Protein AF-0000000078024088 (afdb_homodimer)

Foldseek 3Di:
DVVVVVVVVVVVVVVVVVVVVVVVVVDPPFQQVVLCVLVVLCVVVPHDLVNLCVQQVDDSVLNVVNSRGCPPPDPVSNCSSCVVSVHDDDDDD/DVVVVVVVVVVVVVVVVVVVVVVVVVDPPFQQVVLCVLVVLCVVVPHDLVNLCVQQVDDSVLNVVNSRGCPPPDPVSNCSSCVVSVHDDDDDD

Solvent-accessible surface area (backbone atoms only — not comparable to full-atom values): 9630 Å² total; per-residue (Å²): 120,68,64,56,54,52,49,36,52,50,52,50,53,51,49,54,50,48,49,52,44,51,49,60,69,23,41,63,84,45,54,39,58,52,12,42,49,51,44,50,44,31,54,74,69,67,50,51,61,66,58,48,21,69,74,61,72,46,50,60,69,58,48,54,43,30,32,55,38,26,39,80,35,36,30,41,55,53,52,47,49,32,49,76,62,52,34,46,43,27,53,43,114,119,68,63,57,54,51,49,38,53,50,52,49,52,50,47,52,48,48,49,51,44,50,49,58,70,21,42,64,85,45,55,39,57,51,12,41,50,52,44,52,45,30,54,74,68,68,51,50,62,67,59,48,22,68,75,61,71,45,51,60,70,56,49,53,43,28,32,56,38,27,39,83,33,35,29,41,56,53,52,47,50,32,50,76,62,56,33,44,43,26,51,44,114

Structure (mmCIF, N/CA/C/O backbone):
data_AF-0000000078024088-model_v1
#
loop_
_entity.id
_entity.type
_entity.pdbx_description
1 polymer 'Helix-turn-helix domain-containing protein'
#
loop_
_atom_site.group_PDB
_atom_site.id
_atom_site.type_symbol
_atom_site.label_atom_id
_atom_site.label_alt_id
_atom_site.label_comp_id
_atom_site.label_asym_id
_atom_site.label_entity_id
_atom_site.label_seq_id
_atom_site.pdbx_PDB_ins_code
_atom_site.Cartn_x
_atom_site.Cartn_y
_atom_site.Cartn_z
_atom_site.occupancy
_atom_site.B_iso_or_equiv
_atom_site.auth_seq_id
_atom_site.auth_comp_id
_atom_site.auth_asym_id
_atom_site.auth_atom_id
_atom_site.pdbx_PDB_model_num
ATOM 1 N N . MET A 1 1 ? -9.945 40.688 18.438 1 58.38 1 MET A N 1
ATOM 2 C CA . MET A 1 1 ? -10 39.312 18.953 1 58.38 1 MET A CA 1
ATOM 3 C C . MET A 1 1 ? -10.453 38.344 17.859 1 58.38 1 MET A C 1
ATOM 5 O O . MET A 1 1 ? -9.945 37.219 17.766 1 58.38 1 MET A O 1
ATOM 9 N N . SER A 1 2 ? -11.289 38.812 16.922 1 75.5 2 SER A N 1
ATOM 10 C CA . SER A 1 2 ? -11.984 38.062 15.898 1 75.5 2 SER A CA 1
ATOM 11 C C . SER A 1 2 ? -11.055 37.719 14.742 1 75.5 2 SER A C 1
ATOM 13 O O . SER A 1 2 ? -11.109 36.594 14.211 1 75.5 2 SER A O 1
ATOM 15 N N . GLU A 1 3 ? -10.047 38.531 14.609 1 80.19 3 GLU A N 1
ATOM 16 C CA . GLU A 1 3 ? -9.133 38.375 13.477 1 80.19 3 GLU A CA 1
ATOM 17 C C . GLU A 1 3 ? -8.141 37.25 13.711 1 80.19 3 GLU A C 1
ATOM 19 O O . GLU A 1 3 ? -7.852 36.469 12.797 1 80.19 3 GLU A O 1
ATOM 24 N N . LEU A 1 4 ? -7.711 37.031 14.969 1 74.69 4 LEU A N 1
ATOM 25 C CA . LEU A 1 4 ? -6.766 36 15.312 1 74.69 4 LEU A CA 1
ATOM 26 C C . LEU A 1 4 ? -7.41 34.625 15.172 1 74.69 4 LEU A C 1
ATOM 28 O O . LEU A 1 4 ? -6.793 33.688 14.641 1 74.69 4 LEU A O 1
ATOM 32 N N . LEU A 1 5 ? -8.656 34.5 15.586 1 76.69 5 LEU A N 1
ATOM 33 C CA . LEU A 1 5 ? -9.406 33.25 15.469 1 76.69 5 LEU A CA 1
ATOM 34 C C . LEU A 1 5 ? -9.609 32.875 14.008 1 76.69 5 LEU A C 1
ATOM 36 O O . LEU A 1 5 ? -9.492 31.719 13.641 1 76.69 5 LEU A O 1
ATOM 40 N N . ASN A 1 6 ? -9.945 33.906 13.258 1 82.06 6 ASN A N 1
ATOM 41 C CA . ASN A 1 6 ? -10.102 33.688 11.828 1 82.06 6 ASN A CA 1
ATOM 42 C C . ASN A 1 6 ? -8.797 33.219 11.18 1 82.06 6 ASN A C 1
ATOM 44 O O . ASN A 1 6 ? -8.805 32.344 10.312 1 82.06 6 ASN A O 1
ATOM 48 N N . ASP A 1 7 ? -7.703 33.781 11.609 1 78.19 7 ASP A N 1
ATOM 49 C CA . ASP A 1 7 ? -6.391 33.406 11.094 1 78.19 7 ASP A CA 1
ATOM 50 C C . ASP A 1 7 ? -6.027 31.969 11.469 1 78.19 7 ASP A C 1
ATOM 52 O O . ASP A 1 7 ? -5.461 31.234 10.656 1 78.19 7 ASP A O 1
ATOM 56 N N . VAL A 1 8 ? -6.414 31.625 12.609 1 76 8 VAL A N 1
ATOM 57 C CA . VAL A 1 8 ? -6.129 30.281 13.094 1 76 8 VAL A CA 1
ATOM 58 C C . VAL A 1 8 ? -6.961 29.266 12.32 1 76 8 VAL A C 1
ATOM 60 O O . VAL A 1 8 ? -6.445 28.219 11.906 1 76 8 VAL A O 1
ATOM 63 N N . LYS A 1 9 ? -8.156 29.594 12.211 1 79 9 LYS A N 1
ATOM 64 C CA . LYS A 1 9 ? -9.031 28.734 11.43 1 79 9 LYS A CA 1
ATOM 65 C C . LYS A 1 9 ? -8.492 28.547 10.016 1 79 9 LYS A C 1
ATOM 67 O O . LYS A 1 9 ? -8.484 27.422 9.492 1 79 9 LYS A O 1
ATOM 72 N N . LYS A 1 10 ? -8 29.609 9.492 1 81.5 10 LYS A N 1
ATOM 73 C CA . LYS A 1 10 ? -7.426 29.562 8.148 1 81.5 10 LYS A CA 1
ATOM 74 C C . LYS A 1 10 ? -6.156 28.719 8.133 1 81.5 10 LYS A C 1
ATOM 76 O O . LYS A 1 10 ? -5.934 27.938 7.199 1 81.5 10 LYS A O 1
ATOM 81 N N . ALA A 1 11 ? -5.398 28.875 9.188 1 75.75 11 ALA A N 1
ATOM 82 C CA . ALA A 1 11 ? -4.148 28.125 9.273 1 75.75 11 ALA A CA 1
ATOM 83 C C . ALA A 1 11 ? -4.418 26.641 9.414 1 75.75 11 ALA A C 1
ATOM 85 O O . ALA A 1 11 ? -3.715 25.812 8.82 1 75.75 11 ALA A O 1
ATOM 86 N N . VAL A 1 12 ? -5.5 26.297 10.078 1 74.06 12 VAL A N 1
ATOM 87 C CA . VAL A 1 12 ? -5.867 24.891 10.297 1 74.06 12 VAL A CA 1
ATOM 88 C C . VAL A 1 12 ? -6.375 24.281 8.992 1 74.06 12 VAL A C 1
ATOM 90 O O . VAL A 1 12 ? -6.02 23.156 8.641 1 74.06 12 VAL A O 1
ATOM 93 N N . ILE A 1 13 ? -7.168 24.969 8.359 1 78.12 13 ILE A N 1
ATOM 94 C CA . ILE A 1 13 ? -7.734 24.516 7.086 1 78.12 13 ILE A CA 1
ATOM 95 C C . ILE A 1 13 ? -6.613 24.297 6.07 1 78.12 13 ILE A C 1
ATOM 97 O O . ILE A 1 13 ? -6.605 23.297 5.348 1 78.12 13 ILE A O 1
ATOM 101 N N . LEU A 1 14 ? -5.645 25.188 6.074 1 77.75 14 LEU A N 1
ATOM 102 C CA . LEU A 1 14 ? -4.527 25.078 5.145 1 77.75 14 LEU A CA 1
ATOM 103 C C . LEU A 1 14 ? -3.684 23.844 5.441 1 77.75 14 LEU A C 1
ATOM 105 O O . LEU A 1 14 ? -3.24 23.156 4.523 1 77.75 14 LEU A O 1
ATOM 109 N N . ARG A 1 15 ? -3.516 23.656 6.648 1 69.88 15 ARG A N 1
ATOM 110 C CA . ARG A 1 15 ? -2.721 22.5 7.043 1 69.88 15 ARG A CA 1
ATOM 111 C C . ARG A 1 15 ? -3.432 21.203 6.691 1 69.88 15 ARG A C 1
ATOM 113 O O . ARG A 1 15 ? -2.797 20.25 6.238 1 69.88 15 ARG A O 1
ATOM 120 N N . ALA A 1 16 ? -4.738 21.156 6.969 1 70.94 16 ALA A N 1
ATOM 121 C CA . ALA A 1 16 ? -5.535 19.984 6.57 1 70.94 16 ALA A CA 1
ATOM 122 C C . ALA A 1 16 ? -5.465 19.766 5.062 1 70.94 16 ALA A C 1
ATOM 124 O O . ALA A 1 16 ? -5.355 18.641 4.598 1 70.94 16 ALA A O 1
ATOM 125 N N . GLN A 1 17 ? -5.473 20.703 4.363 1 75.62 17 GLN A N 1
ATOM 126 C CA . GLN A 1 17 ? -5.359 20.641 2.91 1 75.62 17 GLN A CA 1
ATOM 127 C C . GLN A 1 17 ? -3.979 20.141 2.486 1 75.62 17 GLN A C 1
ATOM 129 O O . GLN A 1 17 ? -3.857 19.344 1.561 1 75.62 17 GLN A O 1
ATOM 134 N N . GLU A 1 18 ? -2.961 20.641 3.174 1 73.56 18 GLU A N 1
ATOM 135 C CA . GLU A 1 18 ? -1.596 20.203 2.898 1 73.56 18 GLU A CA 1
ATOM 136 C C . GLU A 1 18 ? -1.422 18.719 3.199 1 73.56 18 GLU A C 1
ATOM 138 O O . GLU A 1 18 ? -0.741 18.016 2.459 1 73.56 18 GLU A O 1
ATOM 143 N N . SER A 1 19 ? -2.021 18.328 4.328 1 69.06 19 SER A N 1
ATOM 144 C CA . SER A 1 19 ? -1.966 16.906 4.68 1 69.06 19 SER A CA 1
ATOM 145 C C . SER A 1 19 ? -2.674 16.047 3.637 1 69.06 19 SER A C 1
ATOM 147 O O . SER A 1 19 ? -2.174 14.992 3.254 1 69.06 19 SER A O 1
ATOM 149 N N . ASP A 1 20 ? -3.818 16.453 3.309 1 71.19 20 ASP A N 1
ATOM 150 C CA . ASP A 1 20 ? -4.566 15.773 2.262 1 71.19 20 ASP A CA 1
ATOM 151 C C . ASP A 1 20 ? -3.779 15.734 0.954 1 71.19 20 ASP A C 1
ATOM 153 O O . ASP A 1 20 ? -3.766 14.719 0.258 1 71.19 20 ASP A O 1
ATOM 157 N N . LEU A 1 21 ? -3.182 16.766 0.726 1 70.5 21 LEU A N 1
ATOM 158 C CA . LEU A 1 21 ? -2.377 16.859 -0.489 1 70.5 21 LEU A CA 1
ATOM 159 C C . LEU A 1 21 ? -1.178 15.922 -0.418 1 70.5 21 LEU A C 1
ATOM 161 O O . LEU A 1 21 ? -0.834 15.273 -1.408 1 70.5 21 LEU A O 1
ATOM 165 N N . ALA A 1 22 ? -0.62 16.031 0.808 1 68.06 22 ALA A N 1
ATOM 166 C CA . ALA A 1 22 ? 0.538 15.156 0.968 1 68.06 22 ALA A CA 1
ATOM 167 C C . ALA A 1 22 ? 0.146 13.688 0.793 1 68.06 22 ALA A C 1
ATOM 169 O O . ALA A 1 22 ? 0.867 12.922 0.155 1 68.06 22 ALA A O 1
ATOM 170 N N . ILE A 1 23 ? -0.943 13.289 1.365 1 66.94 23 ILE A N 1
ATOM 171 C CA . ILE A 1 23 ? -1.433 11.93 1.2 1 66.94 23 ILE A CA 1
ATOM 172 C C . ILE A 1 23 ? -1.763 11.672 -0.269 1 66.94 23 ILE A C 1
ATOM 174 O O . ILE A 1 23 ? -1.437 10.609 -0.81 1 66.94 23 ILE A O 1
ATOM 178 N N . ASN A 1 24 ? -2.385 12.719 -0.788 1 70.44 24 ASN A N 1
ATOM 179 C CA . ASN A 1 24 ? -2.791 12.562 -2.182 1 70.44 24 ASN A CA 1
ATOM 180 C C . ASN A 1 24 ? -1.586 12.391 -3.102 1 70.44 24 ASN A C 1
ATOM 182 O O . ASN A 1 24 ? -1.65 11.656 -4.086 1 70.44 24 ASN A O 1
ATOM 186 N N . GLU A 1 25 ? -0.564 13.062 -2.646 1 73.62 25 GLU A N 1
ATOM 187 C CA . GLU A 1 25 ? 0.652 12.969 -3.449 1 73.62 25 GLU A CA 1
ATOM 188 C C . GLU A 1 25 ? 1.373 11.648 -3.209 1 73.62 25 GLU A C 1
ATOM 190 O O . GLU A 1 25 ? 2.207 11.234 -4.016 1 73.62 25 GLU A O 1
ATOM 195 N N . GLN A 1 26 ? 0.895 11.039 -2.174 1 84 26 GLN A N 1
ATOM 196 C CA . GLN A 1 26 ? 1.593 9.812 -1.797 1 84 26 GLN A CA 1
ATOM 197 C C . GLN A 1 26 ? 0.781 8.578 -2.18 1 84 26 GLN A C 1
ATOM 199 O O . GLN A 1 26 ? 1.236 7.449 -1.995 1 84 26 GLN A O 1
ATOM 204 N N . VAL A 1 27 ? -0.358 8.891 -2.826 1 91.69 27 VAL A N 1
ATOM 205 C CA . VAL A 1 27 ? -1.212 7.777 -3.229 1 91.69 27 VAL A CA 1
ATOM 206 C C . VAL A 1 27 ? -0.55 7.004 -4.367 1 91.69 27 VAL A C 1
ATOM 208 O O . VAL A 1 27 ? -0.019 7.602 -5.305 1 91.69 27 VAL A O 1
ATOM 211 N N . ILE A 1 28 ? -0.676 5.746 -4.219 1 95.12 28 ILE A N 1
ATOM 212 C CA . ILE A 1 28 ? -0.121 4.883 -5.254 1 95.12 28 ILE A CA 1
ATOM 213 C C . ILE A 1 28 ? -1.139 4.703 -6.379 1 95.12 28 ILE A C 1
ATOM 215 O O . ILE A 1 28 ? -2.098 3.943 -6.242 1 95.12 28 ILE A O 1
ATOM 219 N N . THR A 1 29 ? -0.958 5.375 -7.465 1 90.75 29 THR A N 1
ATOM 220 C CA . THR A 1 29 ? -1.879 5.293 -8.594 1 90.75 29 THR A CA 1
ATOM 221 C C . THR A 1 29 ? -1.371 4.301 -9.633 1 90.75 29 THR A C 1
ATOM 223 O O . THR A 1 29 ? -2.158 3.562 -10.234 1 90.75 29 THR A O 1
ATOM 226 N N . GLU A 1 30 ? -0.104 4.379 -9.742 1 95.19 30 GLU A N 1
ATOM 227 C CA . GLU A 1 30 ? 0.565 3.48 -10.672 1 95.19 30 GLU A CA 1
ATOM 228 C C . GLU A 1 30 ? 1.603 2.617 -9.961 1 95.19 30 GLU A C 1
ATOM 230 O O . GLU A 1 30 ? 2.564 3.135 -9.391 1 95.19 30 GLU A O 1
ATOM 235 N N . SER A 1 31 ? 1.401 1.372 -10.055 1 97.5 31 SER A N 1
ATOM 236 C CA . SER A 1 31 ? 2.287 0.452 -9.344 1 97.5 31 SER A CA 1
ATOM 237 C C . SER A 1 31 ? 3.738 0.643 -9.773 1 97.5 31 SER A C 1
ATOM 239 O O . SER A 1 31 ? 4.648 0.575 -8.945 1 97.5 31 SER A O 1
ATOM 241 N N . ALA A 1 32 ? 3.932 0.932 -11.094 1 97.94 32 ALA A N 1
ATOM 242 C CA . ALA A 1 32 ? 5.293 1.112 -11.594 1 97.94 32 ALA A CA 1
ATOM 243 C C . ALA A 1 32 ? 5.973 2.299 -10.914 1 97.94 32 ALA A C 1
ATOM 245 O O . ALA A 1 32 ? 7.18 2.27 -10.664 1 97.94 32 ALA A O 1
ATOM 246 N N . GLN A 1 33 ? 5.258 3.297 -10.664 1 96.5 33 GLN A N 1
ATOM 247 C CA . GLN A 1 33 ? 5.82 4.461 -9.992 1 96.5 33 GLN A CA 1
ATOM 248 C C . GLN A 1 33 ? 6.336 4.098 -8.602 1 96.5 33 GLN A C 1
ATOM 250 O O . GLN A 1 33 ? 7.387 4.582 -8.18 1 96.5 33 GLN A O 1
ATOM 255 N N . LEU A 1 34 ? 5.586 3.322 -7.895 1 97.69 34 LEU A N 1
ATOM 256 C CA . LEU A 1 34 ? 6.059 2.865 -6.594 1 97.69 34 LEU A CA 1
ATOM 257 C C . LEU A 1 34 ? 7.371 2.104 -6.723 1 97.69 34 LEU A C 1
ATOM 259 O O . LEU A 1 34 ? 8.297 2.312 -5.938 1 97.69 34 LEU A O 1
ATOM 263 N N . GLY A 1 35 ? 7.379 1.197 -7.68 1 98.56 35 GLY A N 1
ATOM 264 C CA . GLY A 1 35 ? 8.609 0.458 -7.91 1 98.56 35 GLY A CA 1
ATOM 265 C C . GLY A 1 35 ? 9.82 1.354 -8.109 1 98.56 35 GLY A C 1
ATOM 266 O O . GLY A 1 35 ? 10.867 1.135 -7.496 1 98.56 35 GLY A O 1
ATOM 267 N N . LEU A 1 36 ? 9.625 2.309 -8.922 1 97.75 36 LEU A N 1
ATOM 268 C CA . LEU A 1 36 ? 10.711 3.244 -9.211 1 97.75 36 LEU A CA 1
ATOM 269 C C . LEU A 1 36 ? 11.117 4.016 -7.961 1 97.75 36 LEU A C 1
ATOM 271 O O . LEU A 1 36 ? 12.305 4.25 -7.727 1 97.75 36 LEU A O 1
ATOM 275 N N . GLN A 1 37 ? 10.164 4.383 -7.176 1 96.75 37 GLN A N 1
ATOM 276 C CA . GLN A 1 37 ? 10.422 5.09 -5.926 1 96.75 37 GLN A CA 1
ATOM 277 C C . GLN A 1 37 ? 11.234 4.227 -4.965 1 96.75 37 GLN A C 1
ATOM 279 O O . GLN A 1 37 ? 12.164 4.715 -4.316 1 96.75 37 GLN A O 1
ATOM 284 N N . LEU A 1 38 ? 10.859 3.031 -4.871 1 98.19 38 LEU A N 1
ATOM 285 C CA . LEU A 1 38 ? 11.578 2.115 -3.992 1 98.19 38 LEU A CA 1
ATOM 286 C C . LEU A 1 38 ? 13.023 1.938 -4.457 1 98.19 38 LEU A C 1
ATOM 288 O O . LEU A 1 38 ? 13.945 1.9 -3.637 1 98.19 38 LEU A O 1
ATOM 292 N N . ASN A 1 39 ? 13.148 1.834 -5.746 1 98.44 39 ASN A N 1
ATOM 293 C CA . ASN A 1 39 ? 14.5 1.71 -6.293 1 98.44 39 ASN A CA 1
ATOM 294 C C . ASN A 1 39 ? 15.336 2.955 -6.008 1 98.44 39 ASN A C 1
ATOM 296 O O . ASN A 1 39 ? 16.516 2.85 -5.672 1 98.44 39 ASN A O 1
ATOM 300 N N . GLN A 1 40 ? 14.773 4.086 -6.246 1 97.62 40 GLN A N 1
ATOM 301 C CA . GLN A 1 40 ? 15.461 5.336 -5.945 1 97.62 40 GLN A CA 1
ATOM 302 C C . GLN A 1 40 ? 15.875 5.402 -4.477 1 97.62 40 GLN A C 1
ATOM 304 O O . GLN A 1 40 ? 16.984 5.816 -4.16 1 97.62 40 GLN A O 1
ATOM 309 N N . ARG A 1 41 ? 14.977 5.016 -3.658 1 97.38 41 ARG A N 1
ATOM 310 C CA . ARG A 1 41 ? 15.258 4.992 -2.227 1 97.38 41 ARG A CA 1
ATOM 311 C C . ARG A 1 41 ? 16.422 4.059 -1.913 1 97.38 41 ARG A C 1
ATOM 313 O O . ARG A 1 41 ? 17.281 4.383 -1.1 1 97.38 41 ARG A O 1
ATOM 320 N N . ARG A 1 42 ? 16.375 2.916 -2.465 1 97.94 42 ARG A N 1
ATOM 321 C CA . ARG A 1 42 ? 17.469 1.966 -2.295 1 97.94 42 ARG A CA 1
ATOM 322 C C . ARG A 1 42 ? 18.812 2.617 -2.613 1 97.94 42 ARG A C 1
ATOM 324 O O . ARG A 1 42 ? 19.766 2.477 -1.851 1 97.94 42 ARG A O 1
ATOM 331 N N . LYS A 1 43 ? 18.797 3.266 -3.723 1 97.88 43 LYS A N 1
ATOM 332 C CA . LYS A 1 43 ? 20.031 3.914 -4.176 1 97.88 43 LYS A CA 1
ATOM 333 C C . LYS A 1 43 ? 20.438 5.039 -3.23 1 97.88 43 LYS A C 1
ATOM 335 O O . LYS A 1 43 ? 21.625 5.195 -2.922 1 97.88 43 LYS A O 1
ATOM 340 N N . GLU A 1 44 ? 19.5 5.766 -2.809 1 97.31 44 GLU A N 1
ATOM 341 C CA . GLU A 1 44 ? 19.766 6.863 -1.876 1 97.31 44 GLU A CA 1
ATOM 342 C C . GLU A 1 44 ? 20.375 6.348 -0.577 1 97.31 44 GLU A C 1
ATOM 344 O O . GLU A 1 44 ? 21.172 7.043 0.053 1 97.31 44 GLU A O 1
ATOM 349 N N . LEU A 1 45 ? 19.984 5.203 -0.183 1 97.31 45 LEU A N 1
ATOM 350 C CA . LEU A 1 45 ? 20.469 4.602 1.054 1 97.31 45 LEU A CA 1
ATOM 351 C C . LEU A 1 45 ? 21.781 3.857 0.819 1 97.31 45 LEU A C 1
ATOM 353 O O . LEU A 1 45 ? 22.328 3.268 1.746 1 97.31 45 LEU A O 1
ATOM 357 N N . ASP A 1 46 ? 22.156 3.781 -0.44 1 97.88 46 ASP A N 1
ATOM 358 C CA . ASP A 1 46 ? 23.391 3.113 -0.86 1 97.88 46 ASP A CA 1
ATOM 359 C C . ASP A 1 46 ? 23.328 1.616 -0.56 1 97.88 46 ASP A C 1
ATOM 361 O O . ASP A 1 46 ? 24.312 1.03 -0.104 1 97.88 46 ASP A O 1
ATOM 365 N N . ILE A 1 47 ? 22.266 1.09 -0.709 1 97.5 47 ILE A N 1
ATOM 366 C CA . ILE A 1 47 ? 22.047 -0.343 -0.537 1 97.5 47 ILE A CA 1
ATOM 367 C C . ILE A 1 47 ? 22.078 -1.038 -1.896 1 97.5 47 ILE A C 1
ATOM 369 O O . ILE A 1 47 ? 21.359 -0.659 -2.814 1 97.5 47 ILE A O 1
ATOM 373 N N . ASP A 1 48 ? 22.953 -2.006 -1.999 1 97.81 48 ASP A N 1
ATOM 374 C CA . ASP A 1 48 ? 22.969 -2.74 -3.26 1 97.81 48 ASP A CA 1
ATOM 375 C C . ASP A 1 48 ? 22 -3.918 -3.232 1 97.81 48 ASP A C 1
ATOM 377 O O . ASP A 1 48 ? 21.406 -4.207 -2.197 1 97.81 48 ASP A O 1
ATOM 381 N N . LEU A 1 49 ? 21.844 -4.523 -4.348 1 98 49 LEU A N 1
ATOM 382 C CA . LEU A 1 49 ? 20.844 -5.582 -4.473 1 98 49 LEU A CA 1
ATOM 383 C C . LEU A 1 49 ? 21.188 -6.762 -3.57 1 98 49 LEU A C 1
ATOM 385 O O . LEU A 1 49 ? 20.297 -7.355 -2.951 1 98 49 LEU A O 1
ATOM 389 N N . ALA A 1 50 ? 22.406 -7.074 -3.477 1 97.75 50 ALA A N 1
ATOM 390 C CA . ALA A 1 50 ? 22.859 -8.203 -2.664 1 97.75 50 ALA A CA 1
ATOM 391 C C . ALA A 1 50 ? 22.531 -7.984 -1.19 1 97.75 50 ALA A C 1
ATOM 393 O O . ALA A 1 50 ? 22 -8.883 -0.522 1 97.75 50 ALA A O 1
ATOM 394 N N . THR A 1 51 ? 22.844 -6.875 -0.758 1 97.94 51 THR A N 1
ATOM 395 C CA . THR A 1 51 ? 22.562 -6.523 0.629 1 97.94 51 THR A CA 1
ATOM 396 C C . THR A 1 51 ? 21.062 -6.547 0.899 1 97.94 51 THR A C 1
ATOM 398 O O . THR A 1 51 ? 20.609 -7.062 1.928 1 97.94 51 THR A O 1
ATOM 401 N N . LEU A 1 52 ? 20.344 -6.012 0.008 1 98.38 52 LEU A N 1
ATOM 402 C CA . LEU A 1 52 ? 18.891 -5.988 0.173 1 98.38 52 LEU A CA 1
ATOM 403 C C . LEU A 1 52 ? 18.328 -7.398 0.158 1 98.38 52 LEU A C 1
ATOM 405 O O . LEU A 1 52 ? 17.391 -7.703 0.905 1 98.38 52 LEU A O 1
ATOM 409 N N . GLU A 1 53 ? 18.812 -8.219 -0.684 1 98.38 53 GLU A N 1
ATOM 410 C CA . GLU A 1 53 ? 18.406 -9.625 -0.717 1 98.38 53 GLU A CA 1
ATOM 411 C C . GLU A 1 53 ? 18.609 -10.289 0.643 1 98.38 53 GLU A C 1
ATOM 413 O O . GLU A 1 53 ? 17.719 -11 1.127 1 98.38 53 GLU A O 1
ATOM 418 N N . LEU A 1 54 ? 19.688 -10.023 1.222 1 97.38 54 LEU A N 1
ATOM 419 C CA . LEU A 1 54 ? 20.016 -10.594 2.523 1 97.38 54 LEU A CA 1
ATOM 420 C C . LEU A 1 54 ? 19.062 -10.07 3.6 1 97.38 54 LEU A C 1
ATOM 422 O O . LEU A 1 54 ? 18.609 -10.828 4.453 1 97.38 54 LEU A O 1
ATOM 426 N N . GLN A 1 55 ? 18.75 -8.859 3.523 1 97.12 55 GLN A N 1
ATOM 427 C CA . GLN A 1 55 ? 17.906 -8.203 4.523 1 97.12 55 GLN A CA 1
ATOM 428 C C . GLN A 1 55 ? 16.453 -8.656 4.41 1 97.12 55 GLN A C 1
ATOM 430 O O . GLN A 1 55 ? 15.75 -8.734 5.414 1 97.12 55 GLN A O 1
ATOM 435 N N . THR A 1 56 ? 16.031 -8.891 3.236 1 98.12 56 THR A N 1
ATOM 436 C CA . THR A 1 56 ? 14.609 -9.094 3.01 1 98.12 56 THR A CA 1
ATOM 437 C C . THR A 1 56 ? 14.312 -10.562 2.717 1 98.12 56 THR A C 1
ATOM 439 O O . THR A 1 56 ? 13.156 -10.992 2.766 1 98.12 56 THR A O 1
ATOM 442 N N . GLY A 1 57 ? 15.312 -11.297 2.33 1 98.31 57 GLY A N 1
ATOM 443 C CA . GLY A 1 57 ? 15.117 -12.672 1.886 1 98.31 57 GLY A CA 1
ATOM 444 C C . GLY A 1 57 ? 14.516 -12.766 0.496 1 98.31 57 GLY A C 1
ATOM 445 O O . GLY A 1 57 ? 14.102 -13.844 0.068 1 98.31 57 GLY A O 1
ATOM 446 N N . VAL A 1 58 ? 14.445 -11.695 -0.203 1 98.56 58 VAL A N 1
ATOM 447 C CA . VAL A 1 58 ? 13.883 -11.641 -1.549 1 98.56 58 VAL A CA 1
ATOM 448 C C . VAL A 1 58 ? 15.008 -11.719 -2.58 1 98.56 58 VAL A C 1
ATOM 450 O O . VAL A 1 58 ? 16.016 -11.016 -2.463 1 98.56 58 VAL A O 1
ATOM 453 N N . SER A 1 59 ? 14.797 -12.492 -3.562 1 98.44 59 SER A N 1
ATOM 454 C CA . SER A 1 59 ? 15.852 -12.711 -4.543 1 98.44 59 SER A CA 1
ATOM 455 C C . SER A 1 59 ? 16.094 -11.469 -5.387 1 98.44 59 SER A C 1
ATOM 457 O O . SER A 1 59 ? 15.18 -10.672 -5.605 1 98.44 59 SER A O 1
ATOM 459 N N . ALA A 1 60 ? 17.328 -11.438 -5.941 1 97.81 60 ALA A N 1
ATOM 460 C CA . ALA A 1 60 ? 17.688 -10.312 -6.801 1 97.81 60 ALA A CA 1
ATOM 461 C C . ALA A 1 60 ? 16.766 -10.234 -8.016 1 97.81 60 ALA A C 1
ATOM 463 O O . ALA A 1 60 ? 16.391 -9.141 -8.453 1 97.81 60 ALA A O 1
ATOM 464 N N . SER A 1 61 ? 16.422 -11.312 -8.508 1 98.31 61 SER A N 1
ATOM 465 C CA . SER A 1 61 ? 15.539 -11.328 -9.664 1 98.31 61 SER A CA 1
ATOM 466 C C . SER A 1 61 ? 14.18 -10.734 -9.32 1 98.31 61 SER A C 1
ATOM 468 O O . SER A 1 61 ? 13.633 -9.938 -10.094 1 98.31 61 SER A O 1
ATOM 470 N N . THR A 1 62 ? 13.641 -11.109 -8.211 1 98.62 62 THR A N 1
ATOM 471 C CA . THR A 1 62 ? 12.359 -10.578 -7.77 1 98.62 62 THR A CA 1
ATOM 472 C C . THR A 1 62 ? 12.469 -9.086 -7.449 1 98.62 62 THR A C 1
ATOM 474 O O . THR A 1 62 ? 11.562 -8.312 -7.762 1 98.62 62 THR A O 1
ATOM 477 N N . LEU A 1 63 ? 13.578 -8.766 -6.836 1 98.81 63 LEU A N 1
ATOM 478 C CA . LEU A 1 63 ? 13.805 -7.359 -6.523 1 98.81 63 LEU A CA 1
ATOM 479 C C . LEU A 1 63 ? 13.828 -6.52 -7.797 1 98.81 63 LEU A C 1
ATOM 481 O O . LEU A 1 63 ? 13.242 -5.434 -7.844 1 98.81 63 LEU A O 1
ATOM 485 N N . LYS A 1 64 ? 14.492 -6.977 -8.789 1 98.62 64 LYS A N 1
ATOM 486 C CA . LYS A 1 64 ? 14.547 -6.258 -10.055 1 98.62 64 LYS A CA 1
ATOM 487 C C . LYS A 1 64 ? 13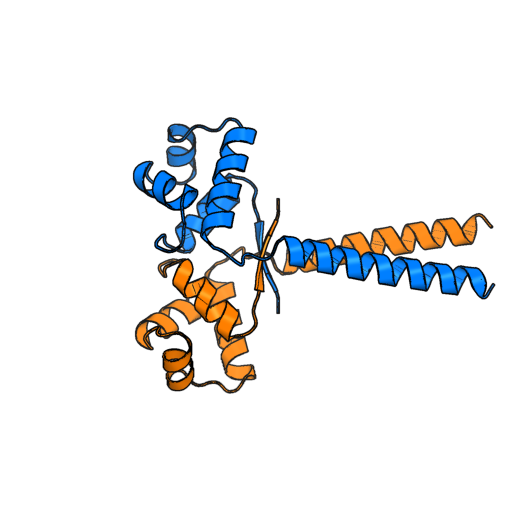.156 -6.066 -10.648 1 98.62 64 LYS A C 1
ATOM 489 O O . LYS A 1 64 ? 12.82 -4.977 -11.109 1 98.62 64 LYS A O 1
ATOM 494 N N . ARG A 1 65 ? 12.391 -7.094 -10.586 1 98.62 65 ARG A N 1
ATOM 495 C CA . ARG A 1 65 ? 11.016 -7.008 -11.062 1 98.62 65 ARG A CA 1
ATOM 496 C C . ARG A 1 65 ? 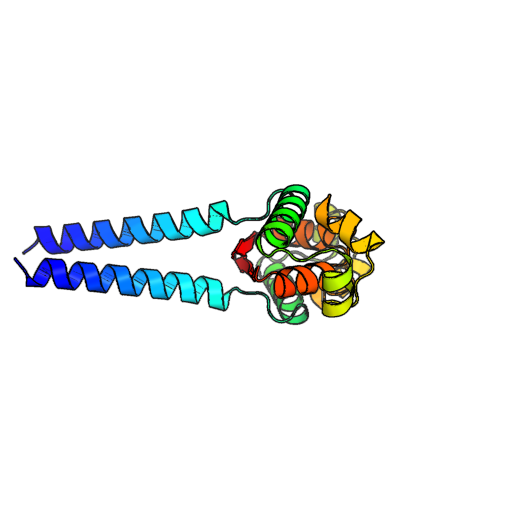10.211 -5.992 -10.25 1 98.62 65 ARG A C 1
ATOM 498 O O . ARG A 1 65 ? 9.492 -5.172 -10.812 1 98.62 65 ARG A O 1
ATOM 505 N N . LEU A 1 66 ? 10.383 -6.07 -9 1 98.81 66 LEU A N 1
ATOM 506 C CA . LEU A 1 66 ? 9.68 -5.191 -8.078 1 98.81 66 LEU A CA 1
ATOM 507 C C . LEU A 1 66 ? 10.039 -3.73 -8.336 1 98.81 66 LEU A C 1
ATOM 509 O O . LEU A 1 66 ? 9.156 -2.867 -8.359 1 98.81 66 LEU A O 1
ATOM 513 N N . PHE A 1 67 ? 11.258 -3.469 -8.547 1 98.69 67 PHE A N 1
ATOM 514 C CA . PHE A 1 67 ? 11.742 -2.102 -8.695 1 98.69 67 PHE A CA 1
ATOM 515 C C . PHE A 1 67 ? 11.32 -1.52 -10.039 1 98.69 67 PHE A C 1
ATOM 517 O O . PHE A 1 67 ? 11.297 -0.299 -10.219 1 98.69 67 PHE A O 1
ATOM 524 N N . LYS A 1 68 ? 11.039 -2.395 -10.992 1 98.44 68 LYS A N 1
ATOM 525 C CA . LYS A 1 68 ? 10.484 -1.946 -12.273 1 98.44 68 LYS A CA 1
ATOM 526 C C . LYS A 1 68 ? 8.977 -1.739 -12.172 1 98.44 68 LYS A C 1
ATOM 528 O O . LYS A 1 68 ? 8.469 -0.67 -12.516 1 98.44 68 LYS A O 1
ATOM 533 N N . ASP A 1 69 ? 8.32 -2.803 -11.758 1 98.75 69 ASP A N 1
ATOM 534 C CA . ASP A 1 69 ? 6.875 -2.789 -11.531 1 98.75 69 ASP A CA 1
ATOM 535 C C . ASP A 1 69 ? 6.457 -3.9 -10.57 1 98.75 69 ASP A C 1
ATOM 537 O O . ASP A 1 69 ? 6.516 -5.082 -10.922 1 98.75 69 ASP A O 1
ATOM 541 N N . PRO A 1 70 ? 5.938 -3.506 -9.461 1 98.69 70 PRO A N 1
ATOM 542 C CA . PRO A 1 70 ? 5.59 -4.527 -8.469 1 98.69 70 PRO A CA 1
ATOM 543 C C . PRO A 1 70 ? 4.234 -5.176 -8.742 1 98.69 70 PRO A C 1
ATOM 545 O O . PRO A 1 70 ? 3.787 -6.023 -7.965 1 98.69 70 PRO A O 1
ATOM 548 N N . GLU A 1 71 ? 3.596 -4.895 -9.773 1 98.38 71 GLU A N 1
ATOM 549 C CA . GLU A 1 71 ? 2.242 -5.348 -10.078 1 98.38 71 GLU A CA 1
ATOM 550 C C . GLU A 1 71 ? 2.102 -6.855 -9.875 1 98.38 71 GLU A C 1
ATOM 552 O O . GLU A 1 71 ? 1.133 -7.316 -9.266 1 98.38 71 GLU A O 1
ATOM 557 N N . GLN A 1 72 ? 3.088 -7.617 -10.312 1 98.44 72 GLN A N 1
ATOM 558 C CA . GLN A 1 72 ? 2.986 -9.07 -10.297 1 98.44 72 GLN A CA 1
ATOM 559 C C . GLN A 1 72 ? 3.762 -9.664 -9.125 1 98.44 72 GLN A C 1
ATOM 561 O O . GLN A 1 72 ? 3.934 -10.883 -9.039 1 98.44 72 GLN A O 1
ATOM 566 N N . VAL A 1 73 ? 4.277 -8.859 -8.32 1 98.75 73 VAL A N 1
ATOM 567 C CA . VAL A 1 73 ? 5 -9.297 -7.129 1 98.75 73 VAL A CA 1
ATOM 568 C C . VAL A 1 73 ? 4.031 -9.445 -5.961 1 98.75 73 VAL A C 1
ATOM 570 O O . VAL A 1 73 ? 3.076 -8.68 -5.84 1 98.75 73 VAL A O 1
ATOM 573 N N . LYS A 1 74 ? 4.273 -10.359 -5.078 1 98.75 74 LYS A N 1
ATOM 574 C CA . LYS A 1 74 ? 3.4 -10.586 -3.93 1 98.75 74 LYS A CA 1
ATOM 575 C C . LYS A 1 74 ? 3.352 -9.359 -3.027 1 98.75 74 LYS A C 1
ATOM 577 O O . LYS A 1 74 ? 4.371 -8.703 -2.801 1 98.75 74 LYS A O 1
ATOM 582 N N . PHE A 1 75 ? 2.191 -9.188 -2.561 1 98.81 75 PHE A N 1
ATOM 583 C CA . PHE A 1 75 ? 1.99 -8.031 -1.698 1 98.81 75 PHE A CA 1
ATOM 584 C C . PHE A 1 75 ? 2.922 -8.086 -0.494 1 98.81 75 PHE A C 1
ATOM 586 O O . PHE A 1 75 ? 3.543 -7.078 -0.138 1 98.81 75 PHE A O 1
ATOM 593 N N . GLY A 1 76 ? 3.059 -9.203 0.121 1 98.38 76 GLY A N 1
ATOM 594 C CA . GLY A 1 76 ? 3.945 -9.359 1.263 1 98.38 76 GLY A CA 1
ATOM 595 C C . GLY A 1 76 ? 5.391 -9.023 0.948 1 98.38 76 GLY A C 1
ATOM 596 O O . GLY A 1 76 ? 6.094 -8.453 1.782 1 98.38 76 GLY A O 1
ATOM 597 N N . THR A 1 77 ? 5.785 -9.352 -0.169 1 98.62 77 THR A N 1
ATOM 598 C CA . THR A 1 77 ? 7.141 -9.047 -0.609 1 98.62 77 THR A CA 1
ATOM 599 C C . THR A 1 77 ? 7.34 -7.543 -0.744 1 98.62 77 THR A C 1
ATOM 601 O O . THR A 1 77 ? 8.344 -7 -0.273 1 98.62 77 THR A O 1
ATOM 604 N N . VAL A 1 78 ? 6.344 -6.934 -1.377 1 98.69 78 VAL A N 1
ATOM 605 C CA . VAL A 1 78 ? 6.414 -5.484 -1.557 1 98.69 78 VAL A CA 1
ATOM 606 C C . VAL A 1 78 ? 6.465 -4.797 -0.194 1 98.69 78 VAL A C 1
ATOM 608 O O . VAL A 1 78 ? 7.262 -3.877 0.013 1 98.69 78 VAL A O 1
ATOM 611 N N . LEU A 1 79 ? 5.688 -5.27 0.694 1 98.19 79 LEU A N 1
ATOM 612 C CA . LEU A 1 79 ? 5.648 -4.715 2.043 1 98.19 79 LEU A CA 1
ATOM 613 C C . LEU A 1 79 ? 7 -4.859 2.729 1 98.19 79 LEU A C 1
ATOM 615 O O . LEU A 1 79 ? 7.512 -3.904 3.318 1 98.19 79 LEU A O 1
ATOM 619 N N . ARG A 1 80 ? 7.57 -5.992 2.633 1 97.75 80 ARG A N 1
ATOM 620 C CA . ARG A 1 80 ? 8.852 -6.285 3.264 1 97.75 80 ARG A CA 1
ATOM 621 C C . ARG A 1 80 ? 9.953 -5.391 2.707 1 97.75 80 ARG A C 1
ATOM 623 O O . ARG A 1 80 ? 10.758 -4.832 3.463 1 97.75 80 ARG A O 1
ATOM 630 N N . VAL A 1 81 ? 9.961 -5.277 1.467 1 98.5 81 VAL A N 1
ATOM 631 C CA . VAL A 1 81 ? 10.992 -4.484 0.811 1 98.5 81 VAL A CA 1
ATOM 632 C C . VAL A 1 81 ? 10.805 -3.006 1.147 1 98.5 81 VAL A C 1
ATOM 634 O O . VAL A 1 81 ? 11.773 -2.303 1.451 1 98.5 81 VAL A O 1
ATOM 637 N N . ALA A 1 82 ? 9.57 -2.57 1.061 1 98.31 82 ALA A N 1
ATOM 638 C CA . ALA A 1 82 ? 9.281 -1.188 1.432 1 98.31 82 ALA A CA 1
ATOM 639 C C . ALA A 1 82 ? 9.75 -0.891 2.852 1 98.31 82 ALA A C 1
ATOM 641 O O . ALA A 1 82 ? 10.398 0.131 3.096 1 98.31 82 ALA A O 1
ATOM 642 N N . GLU A 1 83 ? 9.477 -1.76 3.734 1 96.88 83 GLU A N 1
ATOM 643 C CA . GLU A 1 83 ? 9.867 -1.593 5.129 1 96.88 83 GLU A CA 1
ATOM 644 C C . GLU A 1 83 ? 11.391 -1.531 5.273 1 96.88 83 GLU A C 1
ATOM 646 O O . GLU A 1 83 ? 11.914 -0.683 5.996 1 96.88 83 GLU A O 1
ATOM 651 N N . ALA A 1 84 ? 12.023 -2.408 4.609 1 97.75 84 ALA A N 1
ATOM 652 C CA . ALA A 1 84 ? 13.484 -2.451 4.664 1 97.75 84 ALA A CA 1
ATOM 653 C C . ALA A 1 84 ? 14.094 -1.146 4.152 1 97.75 84 ALA A C 1
ATOM 655 O O . ALA A 1 84 ? 15.18 -0.756 4.574 1 97.75 84 ALA A O 1
ATOM 656 N N . LEU A 1 85 ? 13.352 -0.467 3.273 1 97.94 85 LEU A N 1
ATOM 657 C CA . LEU A 1 85 ? 13.852 0.757 2.662 1 97.94 85 LEU A CA 1
ATOM 658 C C . LEU A 1 85 ? 13.305 1.988 3.373 1 97.94 85 LEU A C 1
ATOM 660 O O . LEU A 1 85 ? 13.461 3.113 2.893 1 97.94 85 LEU A O 1
ATOM 664 N N . GLY A 1 86 ? 12.539 1.737 4.41 1 96.12 86 GLY A N 1
ATOM 665 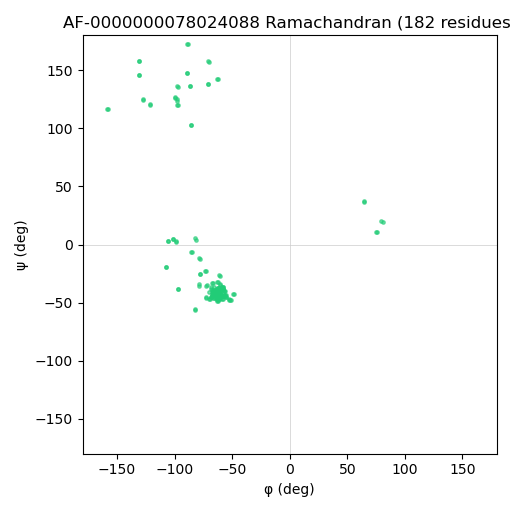C CA . GLY A 1 86 ? 12.031 2.838 5.215 1 96.12 86 GLY A CA 1
ATOM 666 C C . GLY A 1 86 ? 10.812 3.506 4.602 1 96.12 86 GLY A C 1
ATOM 667 O O . GLY A 1 86 ? 10.555 4.684 4.852 1 96.12 86 GLY A O 1
ATOM 668 N N . VAL A 1 87 ? 10.188 2.871 3.762 1 95.75 87 VAL A N 1
ATOM 669 C CA . VAL A 1 87 ? 8.961 3.373 3.154 1 95.75 87 VAL A CA 1
ATOM 670 C C . VAL A 1 87 ? 7.75 2.734 3.834 1 95.75 87 VAL A C 1
ATOM 672 O O . VAL A 1 87 ? 7.672 1.51 3.959 1 95.75 87 VAL A O 1
ATOM 675 N N . LYS A 1 88 ? 6.852 3.6 4.293 1 94.19 88 LYS A N 1
ATOM 676 C CA . LYS A 1 88 ? 5.641 3.125 4.953 1 94.19 88 LYS A CA 1
ATOM 677 C C . LYS A 1 88 ? 4.465 3.082 3.982 1 94.19 88 LYS A C 1
ATOM 679 O O . LYS A 1 88 ? 4.141 4.086 3.346 1 94.19 88 LYS A O 1
ATOM 684 N N . LEU A 1 89 ? 3.934 1.869 3.834 1 95.69 89 LEU A N 1
ATOM 685 C CA . LEU A 1 89 ? 2.697 1.761 3.068 1 95.69 89 LEU A CA 1
ATOM 686 C C . LEU A 1 89 ? 1.482 1.988 3.963 1 95.69 89 LEU A C 1
ATOM 688 O O . LEU A 1 89 ? 1.437 1.496 5.094 1 95.69 89 LEU A O 1
ATOM 692 N N . CYS A 1 90 ? 0.564 2.762 3.424 1 94.81 90 CYS A N 1
ATOM 693 C CA . CYS A 1 90 ? -0.618 3.111 4.203 1 94.81 90 CYS A CA 1
ATOM 694 C C . CYS A 1 90 ? -1.891 2.879 3.398 1 94.81 90 CYS A C 1
ATOM 696 O O . CYS A 1 90 ? -1.846 2.787 2.17 1 94.81 90 CYS A O 1
ATOM 698 N N . ALA A 1 91 ? -2.932 2.732 4.137 1 93.38 91 ALA A N 1
ATOM 699 C CA . ALA A 1 91 ? -4.258 2.607 3.539 1 93.38 91 ALA A CA 1
ATOM 700 C C . ALA A 1 91 ? -5.23 3.617 4.148 1 93.38 91 ALA A C 1
ATOM 702 O O . ALA A 1 91 ? -5.332 3.73 5.371 1 93.38 91 ALA A O 1
ATOM 703 N N . ALA A 1 92 ? -5.824 4.402 3.246 1 87.38 92 ALA A N 1
ATOM 704 C CA . ALA A 1 92 ? -6.785 5.391 3.721 1 87.38 92 ALA A CA 1
ATOM 705 C C . ALA A 1 92 ? -8.078 5.336 2.912 1 87.38 92 ALA A C 1
ATOM 707 O O . ALA A 1 92 ? -8.055 5.012 1.723 1 87.38 92 ALA A O 1
ATOM 708 N N . VAL A 1 93 ? -9.164 5.605 3.592 1 85.75 93 VAL A N 1
ATOM 709 C CA . VAL A 1 93 ? -10.484 5.625 2.957 1 85.75 93 VAL A CA 1
ATOM 710 C C . VAL A 1 93 ? -10.859 7.062 2.6 1 85.75 93 VAL A C 1
ATOM 712 O O . VAL A 1 93 ? -10.695 7.973 3.414 1 85.75 93 VAL A O 1
ATOM 715 N N . MET B 1 1 ? -0.438 40.438 21.188 1 58.91 1 MET B N 1
ATOM 716 C CA . MET B 1 1 ? -0.149 40.031 19.812 1 58.91 1 MET B CA 1
ATOM 717 C C . MET B 1 1 ? 0.61 38.719 19.781 1 58.91 1 MET B C 1
ATOM 719 O O . MET B 1 1 ? 0.357 37.875 18.922 1 58.91 1 MET B O 1
ATOM 723 N N . SER B 1 2 ? 1.414 38.469 20.844 1 75.38 2 SER B N 1
ATOM 724 C CA . SER B 1 2 ? 2.357 37.344 20.953 1 75.38 2 SER B CA 1
ATOM 725 C C . SER B 1 2 ? 1.643 36.062 21.297 1 75.38 2 SER B C 1
ATOM 727 O O . SER B 1 2 ? 1.982 35 20.781 1 75.38 2 SER B O 1
ATOM 729 N N . GLU B 1 3 ? 0.515 36.219 21.922 1 79.44 3 GLU B N 1
ATOM 730 C CA . GLU B 1 3 ? -0.216 35.062 22.422 1 79.44 3 GLU B CA 1
ATOM 731 C C . GLU B 1 3 ? -0.98 34.375 21.297 1 79.44 3 GLU B C 1
ATOM 733 O O . GLU B 1 3 ? -0.995 33.156 21.234 1 79.44 3 GLU B O 1
ATOM 738 N N . LEU B 1 4 ? -1.504 35.125 20.344 1 74.06 4 LEU B N 1
ATOM 739 C CA . LEU B 1 4 ? -2.242 34.594 19.219 1 74.06 4 LEU B CA 1
ATOM 740 C C . LEU B 1 4 ? -1.317 33.781 18.297 1 74.06 4 LEU B C 1
ATOM 742 O O . LEU B 1 4 ? -1.676 32.719 17.812 1 74.06 4 LEU B O 1
ATOM 746 N N . LEU B 1 5 ? -0.132 34.312 18.062 1 76.44 5 LEU B N 1
ATOM 747 C CA . LEU B 1 5 ? 0.865 33.656 17.234 1 76.44 5 LEU B CA 1
ATOM 748 C C . LEU B 1 5 ? 1.292 32.344 17.859 1 76.44 5 LEU B C 1
ATOM 750 O O . LEU B 1 5 ? 1.444 31.328 17.156 1 76.44 5 LEU B O 1
ATOM 754 N N . ASN B 1 6 ? 1.476 32.438 19.172 1 81.81 6 ASN B N 1
ATOM 755 C CA . ASN B 1 6 ? 1.825 31.203 19.906 1 81.81 6 ASN B CA 1
ATOM 756 C C . ASN B 1 6 ? 0.716 30.156 19.812 1 81.81 6 ASN B C 1
ATOM 758 O O . ASN B 1 6 ? 0.992 28.969 19.656 1 81.81 6 ASN B O 1
ATOM 762 N N . ASP B 1 7 ? -0.479 30.594 19.844 1 77.75 7 ASP B N 1
ATOM 763 C CA . ASP B 1 7 ? -1.629 29.703 19.75 1 77.75 7 ASP B CA 1
ATOM 764 C C . ASP B 1 7 ? -1.719 29.078 18.359 1 77.75 7 ASP B C 1
ATOM 766 O O . ASP B 1 7 ? -2.037 27.891 18.234 1 77.75 7 ASP B O 1
ATOM 770 N N . VAL B 1 8 ? -1.384 29.859 17.438 1 74.88 8 VAL B N 1
ATOM 771 C CA . VAL B 1 8 ? -1.431 29.391 16.062 1 74.88 8 VAL B CA 1
ATOM 772 C C . VAL B 1 8 ? -0.332 28.344 15.836 1 74.88 8 VAL B C 1
ATOM 774 O O . VAL B 1 8 ? -0.571 27.312 15.219 1 74.88 8 VAL B O 1
ATOM 777 N N . LYS B 1 9 ? 0.757 28.719 16.297 1 78.75 9 LYS B N 1
ATOM 778 C CA . LYS B 1 9 ? 1.869 27.781 16.188 1 78.75 9 LYS B CA 1
ATOM 779 C C . LYS B 1 9 ? 1.533 26.453 16.875 1 78.75 9 LYS B C 1
ATOM 781 O O . LYS B 1 9 ? 1.807 25.375 16.328 1 78.75 9 LYS B O 1
ATOM 786 N N . LYS B 1 10 ? 0.87 26.562 17.969 1 81.31 10 LYS B N 1
ATOM 787 C CA . LYS B 1 10 ? 0.462 25.359 18.688 1 81.31 10 LYS B CA 1
ATOM 788 C C . LYS B 1 10 ? -0.596 24.578 17.922 1 81.31 10 LYS B C 1
ATOM 790 O O . LYS B 1 10 ? -0.55 23.344 17.859 1 81.31 10 LYS B O 1
ATOM 795 N N . ALA B 1 11 ? -1.488 25.375 17.312 1 74.81 11 ALA B N 1
ATOM 796 C CA . ALA B 1 11 ? -2.555 24.734 16.547 1 74.81 11 ALA B CA 1
ATOM 797 C C . ALA B 1 11 ? -1.998 24.016 15.328 1 74.81 11 ALA B C 1
ATOM 799 O O . ALA B 1 11 ? -2.453 22.922 14.977 1 74.81 11 ALA B O 1
ATOM 800 N N . VAL B 1 12 ? -0.925 24.562 14.742 1 73.75 12 VAL B N 1
ATOM 801 C CA . VAL B 1 12 ? -0.299 23.984 13.562 1 73.75 12 VAL B CA 1
ATOM 802 C C . VAL B 1 12 ? 0.455 22.719 13.945 1 73.75 12 VAL B C 1
ATOM 804 O O . VAL B 1 12 ? 0.375 21.703 13.25 1 73.75 12 VAL B O 1
ATOM 807 N N . ILE B 1 13 ? 1.153 22.781 14.93 1 77.94 13 ILE B N 1
ATOM 808 C CA . ILE B 1 13 ? 1.928 21.656 15.43 1 77.94 13 ILE B CA 1
ATOM 809 C C . ILE B 1 13 ? 0.989 20.5 15.781 1 77.94 13 ILE B C 1
ATOM 811 O O . ILE B 1 13 ? 1.261 19.344 15.445 1 77.94 13 ILE B O 1
ATOM 815 N N . LEU B 1 14 ? -0.136 20.828 16.375 1 77.19 14 LEU B N 1
ATOM 816 C CA . LEU B 1 14 ? -1.106 19.812 16.75 1 77.19 14 LEU B CA 1
ATOM 817 C C . LEU B 1 14 ? -1.696 19.125 15.516 1 77.19 14 LEU B C 1
ATOM 819 O O . LEU B 1 14 ? -1.882 17.906 15.508 1 77.19 14 LEU B O 1
ATOM 823 N N . ARG B 1 15 ? -1.955 19.906 14.609 1 69 15 ARG B N 1
ATOM 824 C CA . ARG B 1 15 ? -2.529 19.359 13.383 1 69 15 ARG B CA 1
ATOM 825 C C . ARG B 1 15 ? -1.53 18.469 12.664 1 69 15 ARG B C 1
ATOM 827 O O . ARG B 1 15 ? -1.9 17.422 12.125 1 69 15 ARG B O 1
ATOM 834 N N . ALA B 1 16 ? -0.27 18.938 12.578 1 70.38 16 ALA B N 1
ATOM 835 C CA . ALA B 1 16 ? 0.787 18.109 12 1 70.38 16 ALA B CA 1
ATOM 836 C C . ALA B 1 16 ? 0.923 16.797 12.758 1 70.38 16 ALA B C 1
ATOM 838 O O . ALA B 1 16 ? 1.102 15.734 12.148 1 70.38 16 ALA B O 1
ATOM 839 N N . GLN B 1 17 ? 0.805 16.812 13.906 1 75.31 17 GLN B N 1
ATOM 840 C CA . GLN B 1 17 ? 0.862 15.625 14.742 1 75.31 17 GLN B CA 1
ATOM 841 C C . GLN B 1 17 ? -0.333 14.711 14.484 1 75.31 17 GLN B C 1
ATOM 843 O O . GLN B 1 17 ? -0.185 13.484 14.422 1 75.31 17 GLN B O 1
ATOM 848 N N . GLU B 1 18 ? -1.493 15.32 14.336 1 72.94 18 GLU B N 1
ATOM 849 C CA . GLU B 1 18 ? -2.699 14.562 14.031 1 72.94 18 GLU B CA 1
ATOM 850 C C . GLU B 1 18 ? -2.594 13.875 12.672 1 72.94 18 GLU B C 1
ATOM 852 O O . GLU B 1 18 ? -3.031 12.734 12.508 1 72.94 18 GLU B O 1
ATOM 857 N N . SER B 1 19 ? -2.049 14.656 11.727 1 68.38 19 SER B N 1
ATOM 858 C CA . SER B 1 19 ? -1.846 14.078 10.398 1 68.38 19 SER B CA 1
ATOM 859 C C . SER B 1 19 ? -0.868 12.906 10.453 1 68.38 19 SER B C 1
ATOM 861 O O . SER B 1 19 ? -1.094 11.875 9.812 1 68.38 19 SER B O 1
ATOM 863 N N . ASP B 1 20 ? 0.199 13.141 11.078 1 70.94 20 ASP B N 1
ATOM 864 C CA . ASP B 1 20 ? 1.182 12.078 11.273 1 70.94 20 ASP B CA 1
ATOM 865 C C . ASP B 1 20 ? 0.56 10.875 11.984 1 70.94 20 ASP B C 1
ATOM 867 O O . ASP B 1 20 ? 0.828 9.727 11.617 1 70.94 20 ASP B O 1
ATOM 871 N N . LEU B 1 21 ? -0.218 11.203 12.875 1 69.81 21 LEU B N 1
ATOM 872 C CA . LEU B 1 21 ? -0.892 10.148 13.617 1 69.81 21 LEU B CA 1
ATOM 873 C C . LEU B 1 21 ? -1.87 9.391 12.727 1 69.81 21 LEU B C 1
ATOM 875 O O . LEU B 1 21 ? -1.972 8.164 12.812 1 69.81 21 LEU B O 1
ATOM 879 N N . ALA B 1 22 ? -2.572 10.273 11.992 1 67.44 22 ALA B N 1
ATOM 880 C CA . ALA B 1 22 ? -3.529 9.633 11.102 1 67.44 22 ALA B CA 1
ATOM 881 C C . ALA B 1 22 ? -2.822 8.703 10.109 1 67.44 22 ALA B C 1
ATOM 883 O O . ALA B 1 22 ? -3.295 7.602 9.836 1 67.44 22 ALA B O 1
ATOM 884 N N . ILE B 1 23 ? -1.737 9.156 9.555 1 66.69 23 ILE B N 1
ATOM 885 C CA . ILE B 1 23 ? -0.959 8.32 8.648 1 66.69 23 ILE B CA 1
ATOM 886 C C . ILE B 1 23 ? -0.429 7.098 9.398 1 66.69 23 ILE B C 1
ATOM 888 O O . ILE B 1 23 ? -0.471 5.98 8.883 1 66.69 23 ILE B O 1
ATOM 892 N N . ASN B 1 24 ? 0.028 7.465 10.602 1 69.94 24 ASN B N 1
ATOM 893 C CA . ASN B 1 24 ? 0.603 6.383 11.398 1 69.94 24 ASN B CA 1
ATOM 894 C C . ASN B 1 24 ? -0.434 5.309 11.711 1 69.94 24 ASN B C 1
ATOM 896 O O . ASN B 1 24 ? -0.11 4.121 11.758 1 69.94 24 ASN B O 1
ATOM 900 N N . GLU B 1 25 ? -1.628 5.836 11.836 1 73.5 25 GLU B N 1
ATOM 901 C CA . GLU B 1 25 ? -2.705 4.898 12.141 1 73.5 25 GLU B CA 1
ATOM 902 C C . GLU B 1 25 ? -3.15 4.145 10.891 1 73.5 25 GLU B C 1
ATOM 904 O O . GLU B 1 25 ? -3.791 3.096 10.992 1 73.5 25 GLU B O 1
ATOM 909 N N . GLN B 1 26 ? -2.646 4.688 9.82 1 83.81 26 GLN B N 1
ATOM 910 C CA . GLN B 1 26 ? -3.105 4.105 8.562 1 83.81 26 GLN B CA 1
ATOM 911 C C . GLN B 1 26 ? -2.016 3.25 7.926 1 83.81 26 GLN B C 1
ATOM 913 O O . GLN B 1 26 ? -2.234 2.633 6.879 1 83.81 26 GLN B O 1
ATOM 918 N N . VAL B 1 27 ? -0.901 3.166 8.695 1 91.62 27 VAL B N 1
ATOM 919 C CA . VAL B 1 27 ? 0.207 2.377 8.164 1 91.62 27 VAL B CA 1
ATOM 920 C C . VAL B 1 27 ? -0.155 0.894 8.188 1 91.62 27 VAL B C 1
ATOM 922 O O . VAL B 1 27 ? -0.707 0.4 9.18 1 91.62 27 VAL B O 1
ATOM 925 N N . ILE B 1 28 ? 0.215 0.297 7.137 1 95.12 28 ILE B N 1
ATOM 926 C CA . ILE B 1 28 ? -0.032 -1.138 7.039 1 95.12 28 ILE B CA 1
ATOM 927 C C . ILE B 1 28 ? 1.11 -1.902 7.707 1 95.12 28 ILE B C 1
ATOM 929 O O . ILE B 1 28 ? 2.195 -2.031 7.133 1 95.12 28 ILE B O 1
ATOM 933 N N . THR B 1 29 ? 0.906 -2.396 8.867 1 90.69 29 THR B N 1
ATOM 934 C CA . THR B 1 29 ? 1.934 -3.127 9.602 1 90.69 29 THR B CA 1
ATOM 935 C C . THR B 1 29 ? 1.76 -4.633 9.422 1 90.69 29 THR B C 1
ATOM 937 O O . THR B 1 29 ? 2.742 -5.363 9.297 1 90.69 29 THR B O 1
ATOM 940 N N . GLU B 1 30 ? 0.52 -4.934 9.422 1 95.19 30 GLU B N 1
ATOM 941 C CA . GLU B 1 30 ? 0.158 -6.336 9.227 1 95.19 30 GLU B CA 1
ATOM 942 C C . GLU B 1 30 ? -0.74 -6.508 8 1 95.19 30 GLU B C 1
ATOM 944 O O . GLU B 1 30 ? -1.846 -5.965 7.957 1 95.19 30 GLU B O 1
ATOM 949 N N . SER B 1 31 ? -0.269 -7.262 7.102 1 97.5 31 SER B N 1
ATOM 950 C CA . SER B 1 31 ? -1.006 -7.438 5.855 1 97.5 31 SER B CA 1
ATOM 951 C C . SER B 1 31 ? -2.412 -7.969 6.113 1 97.5 31 SER B C 1
ATOM 953 O O . SER B 1 31 ? -3.367 -7.559 5.453 1 97.5 31 SER B O 1
ATOM 955 N N . ALA B 1 32 ? -2.533 -8.875 7.129 1 98 32 ALA B N 1
ATOM 956 C CA . ALA B 1 32 ? -3.842 -9.453 7.438 1 98 32 ALA B CA 1
ATOM 957 C C . ALA B 1 32 ? -4.824 -8.367 7.875 1 98 32 ALA B C 1
ATOM 959 O O . ALA B 1 32 ? -6.016 -8.445 7.57 1 98 32 ALA B O 1
ATOM 960 N N . GLN B 1 33 ? -4.359 -7.438 8.586 1 96.5 33 GLN B N 1
ATOM 961 C CA . GLN B 1 33 ? -5.223 -6.348 9.016 1 96.5 33 GLN B CA 1
ATOM 962 C C . GLN B 1 33 ? -5.789 -5.582 7.82 1 96.5 33 GLN B C 1
ATOM 964 O O . GLN B 1 33 ? -6.957 -5.191 7.824 1 96.5 33 GLN B O 1
ATOM 969 N N . LEU B 1 34 ? -4.98 -5.32 6.859 1 97.69 34 LEU B N 1
ATOM 970 C CA . LEU B 1 34 ? -5.473 -4.672 5.648 1 97.69 34 LEU B CA 1
ATOM 971 C C . LEU B 1 34 ? -6.574 -5.5 5 1 97.69 34 LEU B C 1
ATOM 973 O O . LEU B 1 34 ? -7.602 -4.957 4.582 1 97.69 34 LEU B O 1
ATOM 977 N N . GLY B 1 35 ? -6.297 -6.789 4.883 1 98.56 35 GLY B N 1
ATOM 978 C CA . GLY B 1 35 ? -7.312 -7.664 4.32 1 98.56 35 GLY B CA 1
ATOM 979 C C . GLY B 1 35 ? -8.656 -7.543 5.012 1 98.56 35 GLY B C 1
ATOM 980 O O . GLY B 1 35 ? -9.688 -7.418 4.355 1 98.56 35 GLY B O 1
ATOM 981 N N . LEU B 1 36 ? -8.586 -7.582 6.277 1 97.69 36 LEU B N 1
ATOM 982 C CA . LEU B 1 36 ? -9.805 -7.484 7.074 1 97.69 36 LEU B CA 1
ATOM 983 C C . LEU B 1 36 ? -10.484 -6.141 6.859 1 97.69 36 LEU B C 1
ATOM 985 O O . LEU B 1 36 ? -11.719 -6.066 6.777 1 97.69 36 LEU B O 1
ATOM 989 N N . GLN B 1 37 ? -9.727 -5.109 6.762 1 96.75 37 GLN B N 1
ATOM 990 C CA . GLN B 1 37 ? -10.25 -3.77 6.512 1 96.75 37 GLN B CA 1
ATOM 991 C C . GLN B 1 37 ? -10.961 -3.699 5.16 1 96.75 37 GLN B C 1
ATOM 993 O O . GLN B 1 37 ? -12.031 -3.104 5.043 1 96.75 37 GLN B O 1
ATOM 998 N N . LEU B 1 38 ? -10.352 -4.25 4.207 1 98.19 38 LEU B N 1
ATOM 999 C CA . LEU B 1 38 ? -10.945 -4.258 2.877 1 98.19 38 LEU B CA 1
ATOM 1000 C C . LEU B 1 38 ? -12.266 -5.031 2.875 1 98.19 38 LEU B C 1
ATOM 1002 O O . LEU B 1 38 ? -13.234 -4.609 2.24 1 98.19 38 LEU B O 1
ATOM 1006 N N . ASN B 1 39 ? -12.242 -6.133 3.582 1 98.44 39 ASN B N 1
ATOM 1007 C CA . ASN B 1 39 ? -13.469 -6.914 3.68 1 98.44 39 ASN B CA 1
ATOM 1008 C C . ASN B 1 39 ? -14.578 -6.137 4.387 1 98.44 39 ASN B C 1
ATOM 1010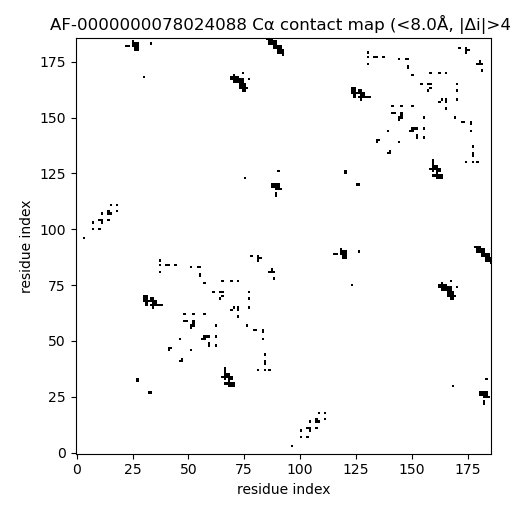 O O . ASN B 1 39 ? -15.742 -6.188 3.971 1 98.44 39 ASN B O 1
ATOM 1014 N N . GLN B 1 40 ? -14.242 -5.535 5.473 1 97.62 40 GLN B N 1
ATOM 1015 C CA . GLN B 1 40 ? -15.211 -4.711 6.191 1 97.62 40 GLN B CA 1
ATOM 1016 C C . GLN B 1 40 ? -15.773 -3.613 5.297 1 97.62 40 GLN B C 1
ATOM 1018 O O . GLN B 1 40 ? -16.984 -3.359 5.305 1 97.62 40 GLN B O 1
ATOM 1023 N N . ARG B 1 41 ? -14.898 -3.014 4.57 1 97.38 41 ARG B N 1
ATOM 1024 C CA . ARG B 1 41 ? -15.32 -1.969 3.645 1 97.38 41 ARG B CA 1
ATOM 1025 C C . ARG B 1 41 ? -16.281 -2.521 2.598 1 97.38 41 ARG B C 1
ATOM 1027 O O . ARG B 1 41 ? -17.281 -1.877 2.26 1 97.38 41 ARG B O 1
ATOM 1034 N N . ARG B 1 42 ? -15.945 -3.615 2.064 1 97.94 42 ARG B N 1
ATOM 1035 C CA . ARG B 1 42 ? -16.828 -4.273 1.104 1 97.94 42 ARG B CA 1
ATOM 1036 C C . ARG B 1 42 ? -18.234 -4.426 1.669 1 97.94 42 ARG B C 1
ATOM 1038 O O . ARG B 1 42 ? -19.219 -4.117 0.991 1 97.94 42 ARG B O 1
ATOM 1045 N N . LYS B 1 43 ? -18.25 -4.906 2.857 1 97.81 43 LYS B N 1
ATOM 1046 C CA . LYS B 1 43 ? -19.531 -5.137 3.518 1 97.81 43 LYS B CA 1
ATOM 1047 C C . LYS B 1 43 ? -20.266 -3.822 3.768 1 97.81 43 LYS B C 1
ATOM 1049 O O . LYS B 1 43 ? -21.469 -3.738 3.58 1 97.81 43 LYS B O 1
ATOM 1054 N N . GLU B 1 44 ? -19.547 -2.869 4.172 1 97.31 44 GLU B N 1
ATOM 1055 C CA . GLU B 1 44 ? -20.125 -1.552 4.422 1 97.31 44 GLU B CA 1
ATOM 1056 C C . GLU B 1 44 ? -20.75 -0.971 3.156 1 97.31 44 GLU B C 1
ATOM 1058 O O . GLU B 1 44 ? -21.75 -0.242 3.227 1 97.31 44 GLU B O 1
ATOM 1063 N N . LEU B 1 45 ? -20.156 -1.246 2.057 1 97.25 45 LEU B N 1
ATOM 1064 C CA . LEU B 1 45 ? -20.625 -0.74 0.771 1 97.25 45 LEU B CA 1
ATOM 1065 C C . LEU B 1 45 ? -21.719 -1.64 0.2 1 97.25 45 LEU B C 1
ATOM 1067 O O . LEU B 1 45 ? -22.234 -1.383 -0.892 1 97.25 45 LEU B O 1
ATOM 1071 N N . ASP B 1 46 ? -21.953 -2.76 0.876 1 97.81 46 ASP B N 1
ATOM 1072 C CA . ASP B 1 46 ? -22.953 -3.74 0.488 1 97.81 46 ASP B CA 1
ATOM 1073 C C . ASP B 1 46 ? -22.609 -4.375 -0.859 1 97.81 46 ASP B C 1
ATOM 1075 O O . ASP B 1 46 ? -23.5 -4.57 -1.699 1 97.81 46 ASP B O 1
ATOM 1079 N N . ILE B 1 47 ? -21.453 -4.578 -1.073 1 97.44 47 ILE B N 1
ATOM 1080 C CA . ILE B 1 47 ? -20.969 -5.238 -2.277 1 97.44 47 ILE B CA 1
ATOM 1081 C C . ILE B 1 47 ? -20.719 -6.719 -1.985 1 97.44 47 ILE B C 1
ATOM 1083 O O . ILE B 1 47 ? -19.984 -7.055 -1.049 1 97.44 47 ILE B O 1
ATOM 1087 N N . ASP B 1 48 ? -21.328 -7.555 -2.768 1 97.81 48 ASP B N 1
ATOM 1088 C CA . ASP B 1 48 ? -21.062 -8.977 -2.568 1 97.81 48 ASP B CA 1
ATOM 1089 C C . ASP B 1 48 ? -19.875 -9.438 -3.402 1 97.81 48 ASP B C 1
ATOM 1091 O O . ASP B 1 48 ? -19.344 -8.672 -4.203 1 97.81 48 ASP B O 1
ATOM 1095 N N . LEU B 1 49 ? -19.469 -10.633 -3.174 1 98 49 LEU B N 1
ATOM 1096 C CA . LEU B 1 49 ? -18.266 -11.133 -3.816 1 98 49 LEU B CA 1
ATOM 1097 C C . LEU B 1 49 ? -18.438 -11.203 -5.328 1 98 49 LEU B C 1
ATOM 1099 O O . LEU B 1 49 ? -17.516 -10.875 -6.078 1 98 49 LEU B O 1
ATOM 1103 N N . ALA B 1 50 ? -19.578 -11.57 -5.758 1 97.75 50 ALA B N 1
ATOM 1104 C CA . ALA B 1 50 ? -19.844 -11.695 -7.188 1 97.75 50 ALA B CA 1
ATOM 1105 C C . ALA B 1 50 ? -19.734 -10.344 -7.887 1 97.75 50 ALA B C 1
ATOM 1107 O O . ALA B 1 50 ? -19.109 -10.242 -8.945 1 97.75 50 ALA B O 1
ATOM 1108 N N . THR B 1 51 ? -20.328 -9.422 -7.32 1 97.94 51 THR B N 1
ATOM 1109 C CA . THR B 1 51 ? -20.266 -8.07 -7.867 1 97.94 51 THR B CA 1
ATOM 1110 C C . THR B 1 51 ? -18.828 -7.555 -7.895 1 97.94 51 THR B C 1
ATOM 1112 O O . THR B 1 51 ? -18.406 -6.957 -8.883 1 97.94 51 THR B O 1
ATOM 1115 N N . LEU B 1 52 ? -18.156 -7.789 -6.852 1 98.38 52 LEU B N 1
ATOM 1116 C CA . LEU B 1 52 ? -16.766 -7.34 -6.777 1 98.38 52 LEU B CA 1
ATOM 1117 C C . LEU B 1 52 ? -15.914 -8.062 -7.812 1 98.38 52 LEU B C 1
ATOM 1119 O O . LEU B 1 52 ? -15.016 -7.461 -8.406 1 98.38 52 LEU B O 1
ATOM 1123 N N . GLU B 1 53 ? -16.141 -9.305 -8 1 98.38 53 GLU B N 1
ATOM 1124 C CA . GLU B 1 53 ? -15.438 -10.07 -9.031 1 98.38 53 GLU B CA 1
ATOM 1125 C C . GLU B 1 53 ? -15.625 -9.438 -10.406 1 98.38 53 GLU B C 1
ATOM 1127 O O . GLU B 1 53 ? -14.664 -9.289 -11.164 1 98.38 53 GLU B O 1
ATOM 1132 N N . LEU B 1 54 ? -16.781 -9.062 -10.68 1 97.38 54 LEU B N 1
ATOM 1133 C CA . LEU B 1 54 ? -17.109 -8.445 -11.961 1 97.38 54 LEU B CA 1
ATOM 1134 C C . LEU B 1 54 ? -16.422 -7.102 -12.109 1 97.38 54 LEU B C 1
ATOM 1136 O O . LEU B 1 54 ? -15.898 -6.785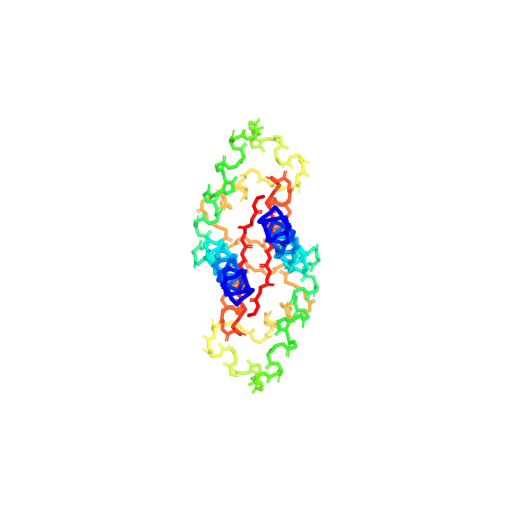 -13.18 1 97.38 54 LEU B O 1
ATOM 1140 N N . GLN B 1 55 ? -16.359 -6.383 -11.086 1 97.19 55 GLN B N 1
ATOM 1141 C CA . GLN B 1 55 ? -15.789 -5.039 -11.094 1 97.19 55 GLN B CA 1
ATOM 1142 C C . GLN B 1 55 ? -14.273 -5.086 -11.227 1 97.19 55 GLN B C 1
ATOM 1144 O O . GLN B 1 55 ? -13.672 -4.199 -11.836 1 97.19 55 GLN B O 1
ATOM 1149 N N . THR B 1 56 ? -13.688 -6.051 -10.633 1 98.12 56 THR B N 1
ATOM 1150 C CA . THR B 1 56 ? -12.234 -6.043 -10.508 1 98.12 56 THR B CA 1
ATOM 1151 C C . THR B 1 56 ? -11.602 -7.07 -11.438 1 98.12 56 THR B C 1
ATOM 1153 O O . THR B 1 56 ? -10.391 -7.035 -11.68 1 98.12 56 THR B O 1
ATOM 1156 N N . GLY B 1 57 ? -12.375 -8.016 -11.875 1 98.31 57 GLY B N 1
ATOM 1157 C CA . GLY B 1 57 ? -11.852 -9.125 -12.656 1 98.31 57 GLY B CA 1
ATOM 1158 C C . GLY B 1 57 ? -11.102 -10.141 -11.812 1 98.31 57 GLY B C 1
ATOM 1159 O O . GLY B 1 57 ? -10.422 -11.016 -12.344 1 98.31 57 GLY B O 1
ATOM 1160 N N . VAL B 1 58 ? -11.195 -10.047 -10.539 1 98.56 58 VAL B N 1
ATOM 1161 C CA . VAL B 1 58 ? -10.523 -10.945 -9.609 1 98.56 58 VAL B CA 1
ATOM 1162 C C . VAL B 1 58 ? -11.492 -12.039 -9.148 1 98.56 58 VAL B C 1
ATOM 1164 O O . VAL B 1 58 ? -12.633 -11.742 -8.781 1 98.56 58 VAL B O 1
ATOM 1167 N N . SER B 1 59 ? -11.023 -13.203 -9.117 1 98.44 59 SER B N 1
ATOM 1168 C CA . SER B 1 59 ? -11.906 -14.32 -8.797 1 98.44 59 SER B CA 1
ATOM 1169 C C . SER B 1 59 ? -12.312 -14.297 -7.328 1 98.44 59 SER B C 1
ATOM 1171 O O . SER B 1 59 ? -11.57 -13.812 -6.477 1 98.44 59 SER B O 1
ATOM 1173 N N . ALA B 1 60 ? -13.461 -14.984 -7.09 1 97.75 60 ALA B N 1
ATOM 1174 C CA . ALA B 1 60 ? -13.961 -15.062 -5.719 1 97.75 60 ALA B CA 1
ATOM 1175 C C . ALA B 1 60 ? -12.961 -15.766 -4.809 1 97.75 60 ALA B C 1
ATOM 1177 O O . ALA B 1 60 ? -12.789 -15.391 -3.648 1 97.75 60 ALA B O 1
ATOM 1178 N N . SER B 1 61 ? -12.352 -16.703 -5.316 1 98.31 61 SER B N 1
ATOM 1179 C CA . SER B 1 61 ? -11.359 -17.438 -4.527 1 98.31 61 SER B CA 1
ATOM 1180 C C . SER B 1 61 ? -10.203 -16.531 -4.125 1 98.31 61 SER B C 1
ATOM 1182 O O . SER B 1 61 ? -9.766 -16.547 -2.973 1 98.31 61 SER B O 1
ATOM 1184 N N . THR B 1 62 ? -9.711 -15.766 -5.043 1 98.62 62 THR B N 1
ATOM 1185 C CA . THR B 1 62 ? -8.625 -14.844 -4.77 1 98.62 62 THR B CA 1
ATOM 1186 C C . THR B 1 62 ? -9.078 -13.734 -3.816 1 98.62 62 THR B C 1
ATOM 1188 O O . THR B 1 62 ? -8.328 -13.328 -2.926 1 98.62 62 THR B O 1
ATOM 1191 N N . LEU B 1 63 ? -10.281 -13.305 -4.055 1 98.81 63 LEU B N 1
ATOM 1192 C CA . LEU B 1 63 ? -10.828 -12.281 -3.17 1 98.81 63 LEU B CA 1
ATOM 1193 C C . LEU B 1 63 ? -10.906 -12.789 -1.733 1 98.81 63 LEU B C 1
ATOM 1195 O O . LEU B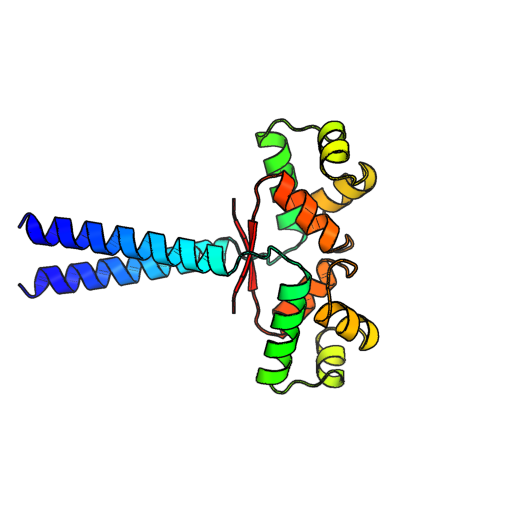 1 63 ? -10.555 -12.062 -0.798 1 98.81 63 LEU B O 1
ATOM 1199 N N . LYS B 1 64 ? -11.352 -13.961 -1.561 1 98.62 64 LYS B N 1
ATOM 1200 C CA . LYS B 1 64 ? -11.43 -14.547 -0.225 1 98.62 64 LYS B CA 1
ATOM 1201 C C . LYS B 1 64 ? -10.055 -14.602 0.435 1 98.62 64 LYS B C 1
ATOM 1203 O O . LYS B 1 64 ? -9.914 -14.25 1.607 1 98.62 64 LYS B O 1
ATOM 1208 N N . ARG B 1 65 ? -9.109 -15.008 -0.315 1 98.62 65 ARG B N 1
ATOM 1209 C CA . ARG B 1 65 ? -7.738 -15.039 0.19 1 98.62 65 ARG B CA 1
ATOM 1210 C C . ARG B 1 65 ? -7.258 -13.641 0.562 1 98.62 65 ARG B C 1
ATOM 1212 O O . ARG B 1 65 ? -6.672 -13.445 1.628 1 98.62 65 ARG B O 1
ATOM 1219 N N . LEU B 1 66 ? -7.531 -12.742 -0.282 1 98.81 66 LEU B N 1
ATOM 1220 C CA . LEU B 1 66 ? -7.125 -11.352 -0.093 1 98.81 66 LEU B CA 1
ATOM 1221 C C . LEU B 1 66 ? -7.754 -10.773 1.168 1 98.81 66 LEU B C 1
ATOM 1223 O O . LEU B 1 66 ? -7.082 -10.102 1.949 1 98.81 66 LEU B O 1
ATOM 1227 N N . PHE B 1 67 ? -8.969 -11.047 1.379 1 98.69 67 PHE B N 1
ATOM 1228 C CA . PHE B 1 67 ? -9.719 -10.461 2.484 1 98.69 67 PHE B CA 1
ATOM 1229 C C . PHE B 1 67 ? -9.297 -11.078 3.812 1 98.69 67 PHE B C 1
ATOM 1231 O O . PHE B 1 67 ? -9.523 -10.492 4.875 1 98.69 67 PHE B O 1
ATOM 1238 N N . LYS B 1 68 ? -8.742 -12.266 3.732 1 98.44 68 LYS B N 1
ATOM 1239 C CA . LYS B 1 68 ? -8.172 -12.883 4.926 1 98.44 68 LYS B CA 1
ATOM 1240 C C . LYS B 1 68 ? -6.758 -12.367 5.188 1 98.44 68 LYS B C 1
ATOM 1242 O O . LYS B 1 68 ? -6.457 -11.898 6.289 1 98.44 68 LYS B O 1
ATOM 1247 N N . ASP B 1 69 ? -5.926 -12.516 4.176 1 98.75 69 ASP B N 1
ATOM 1248 C CA . ASP B 1 69 ? -4.551 -12.031 4.203 1 98.75 69 ASP B CA 1
ATOM 1249 C C . ASP B 1 69 ? -4.008 -11.852 2.787 1 98.75 69 ASP B C 1
ATOM 1251 O O . ASP B 1 69 ? -3.77 -12.828 2.074 1 98.75 69 ASP B O 1
ATOM 1255 N N . PRO B 1 70 ? -3.705 -10.641 2.457 1 98.69 70 PRO B N 1
ATOM 1256 C CA . PRO B 1 70 ? -3.252 -10.391 1.087 1 98.69 70 PRO B CA 1
ATOM 1257 C C . PRO B 1 70 ? -1.772 -10.711 0.886 1 98.69 70 PRO B C 1
ATOM 1259 O O . PRO B 1 70 ? -1.24 -10.516 -0.211 1 98.69 70 PRO B O 1
ATOM 1262 N N . GLU B 1 71 ? -1.095 -11.203 1.816 1 98.38 71 GLU B N 1
ATOM 1263 C CA . GLU B 1 71 ? 0.348 -11.422 1.793 1 98.38 71 GLU B CA 1
ATOM 1264 C C . GLU B 1 71 ? 0.778 -12.125 0.506 1 98.38 71 GLU B C 1
ATOM 1266 O O . GLU B 1 71 ? 1.757 -11.719 -0.127 1 98.38 71 GLU B O 1
ATOM 1271 N N . GLN B 1 72 ? 0.024 -13.125 0.076 1 98.44 72 GLN B N 1
ATOM 1272 C CA . GLN B 1 72 ? 0.425 -13.953 -1.057 1 98.44 72 GLN B CA 1
ATOM 1273 C C . GLN B 1 72 ? -0.325 -13.547 -2.324 1 98.44 72 GLN B C 1
ATOM 1275 O O . GLN B 1 72 ? -0.256 -14.242 -3.34 1 98.44 72 GLN B O 1
ATOM 1280 N N . VAL B 1 73 ? -1.073 -12.555 -2.258 1 98.75 73 VAL B N 1
ATOM 1281 C CA . VAL B 1 73 ? -1.809 -12.039 -3.406 1 98.75 73 VAL B CA 1
ATOM 1282 C C . VAL B 1 73 ? -0.955 -11.008 -4.148 1 98.75 73 VAL B C 1
ATOM 1284 O O . VAL B 1 73 ? -0.201 -10.258 -3.525 1 98.75 73 VAL B O 1
ATOM 1287 N N . LYS B 1 74 ? -1.092 -10.906 -5.43 1 98.75 74 LYS B N 1
ATOM 1288 C CA . LYS B 1 74 ? -0.315 -9.961 -6.223 1 98.75 74 LYS B CA 1
ATOM 1289 C C . LYS B 1 74 ? -0.62 -8.523 -5.816 1 98.75 74 LYS B C 1
ATOM 1291 O O . LYS B 1 74 ? -1.772 -8.18 -5.547 1 98.75 74 LYS B O 1
ATOM 1296 N N . PHE B 1 75 ? 0.425 -7.816 -5.848 1 98.81 75 PHE B N 1
ATOM 1297 C CA . PHE B 1 75 ? 0.289 -6.418 -5.453 1 98.81 75 PHE B CA 1
ATOM 1298 C C . PHE B 1 75 ? -0.729 -5.703 -6.332 1 98.81 75 PHE B C 1
ATOM 1300 O O . PHE B 1 75 ? -1.577 -4.961 -5.832 1 98.81 75 PHE B O 1
ATOM 1307 N N . GLY B 1 76 ? -0.687 -5.914 -7.613 1 98.38 76 GLY B N 1
ATOM 1308 C CA . GLY B 1 76 ? -1.632 -5.301 -8.531 1 98.38 76 GLY B CA 1
ATOM 1309 C C . GLY B 1 76 ? -3.076 -5.648 -8.227 1 98.38 76 GLY B C 1
ATOM 1310 O O . GLY B 1 76 ? -3.967 -4.809 -8.367 1 98.38 76 GLY B O 1
ATOM 1311 N N . THR B 1 77 ? -3.277 -6.805 -7.824 1 98.62 77 THR B N 1
ATOM 1312 C CA . THR B 1 77 ? -4.617 -7.254 -7.457 1 98.62 77 THR B CA 1
ATOM 1313 C C . THR B 1 77 ? -5.113 -6.512 -6.219 1 98.62 77 THR B C 1
ATOM 1315 O O . THR B 1 77 ? -6.25 -6.035 -6.191 1 98.62 77 THR B O 1
ATOM 1318 N N . VAL B 1 78 ? -4.215 -6.441 -5.246 1 98.69 78 VAL B N 1
ATOM 1319 C CA . VAL B 1 78 ? -4.566 -5.746 -4.016 1 98.69 78 VAL B CA 1
ATOM 1320 C C . VAL B 1 78 ? -4.906 -4.289 -4.324 1 98.69 78 VAL B C 1
ATOM 1322 O O . VAL B 1 78 ? -5.891 -3.752 -3.816 1 98.69 78 VAL B O 1
ATOM 1325 N N . LEU B 1 79 ? -4.129 -3.707 -5.164 1 98.12 79 LEU B N 1
ATOM 1326 C CA . LEU B 1 79 ? -4.348 -2.318 -5.559 1 98.12 79 LEU B CA 1
ATOM 1327 C C . LEU B 1 79 ? -5.703 -2.156 -6.238 1 98.12 79 LEU B C 1
ATOM 1329 O O . LEU B 1 79 ? -6.461 -1.24 -5.91 1 98.12 79 LEU B O 1
ATOM 1333 N N . ARG B 1 80 ? -6.012 -3.016 -7.121 1 97.75 80 ARG B N 1
ATOM 1334 C CA . ARG B 1 80 ? -7.262 -2.967 -7.875 1 97.75 80 ARG B CA 1
ATOM 1335 C C . ARG B 1 80 ? -8.461 -3.109 -6.949 1 97.75 80 ARG B C 1
ATOM 1337 O O . ARG B 1 80 ? -9.438 -2.359 -7.066 1 97.75 80 ARG B O 1
ATOM 1344 N N . VAL B 1 81 ? -8.375 -4.008 -6.09 1 98.5 81 VAL B N 1
ATOM 1345 C CA . VAL B 1 81 ? -9.477 -4.27 -5.176 1 98.5 81 VAL B CA 1
ATOM 1346 C C . VAL B 1 81 ? -9.641 -3.098 -4.211 1 98.5 81 VAL B C 1
ATOM 1348 O O . VAL B 1 81 ? -10.758 -2.652 -3.951 1 98.5 81 VAL B O 1
ATOM 1351 N N . ALA B 1 82 ? -8.523 -2.65 -3.689 1 98.31 82 ALA B N 1
ATOM 1352 C CA . ALA B 1 82 ? -8.578 -1.486 -2.811 1 98.31 82 ALA B CA 1
ATOM 1353 C C . ALA B 1 82 ? -9.25 -0.304 -3.506 1 98.31 82 ALA B C 1
AT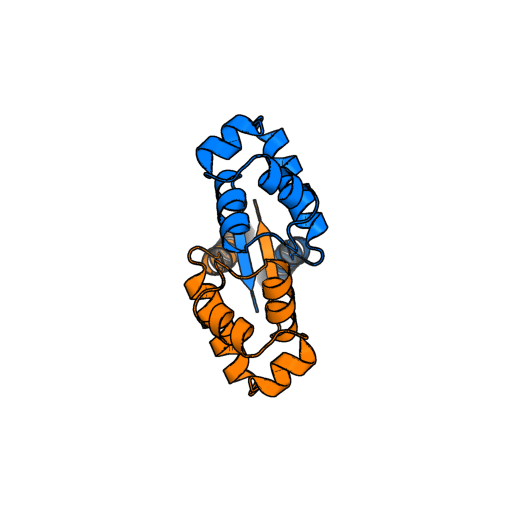OM 1355 O O . ALA B 1 82 ? -10.117 0.351 -2.928 1 98.31 82 ALA B O 1
ATOM 1356 N N . GLU B 1 83 ? -8.891 -0.066 -4.703 1 96.88 83 GLU B N 1
ATOM 1357 C CA . GLU B 1 83 ? -9.453 1.036 -5.48 1 96.88 83 GLU B CA 1
ATOM 1358 C C . GLU B 1 83 ? -10.953 0.861 -5.68 1 96.88 83 GLU B C 1
ATOM 1360 O O . GLU B 1 83 ? -11.727 1.812 -5.523 1 96.88 83 GLU B O 1
ATOM 1365 N N . ALA B 1 84 ? -11.32 -0.311 -6.012 1 97.75 84 ALA B N 1
ATOM 1366 C CA . ALA B 1 84 ? -12.734 -0.604 -6.23 1 97.75 84 ALA B CA 1
ATOM 1367 C C . ALA B 1 84 ? -13.547 -0.362 -4.961 1 97.75 84 ALA B C 1
ATOM 1369 O O . ALA B 1 84 ? -14.734 -0.037 -5.031 1 97.75 84 ALA B O 1
ATOM 1370 N N . LEU B 1 85 ? -12.875 -0.485 -3.814 1 97.94 85 LEU B N 1
ATOM 1371 C CA . LEU B 1 85 ? -13.562 -0.348 -2.533 1 97.94 85 LEU B CA 1
ATOM 1372 C C . LEU B 1 85 ? -13.359 1.05 -1.956 1 97.94 85 LEU B C 1
ATOM 1374 O O . LEU B 1 85 ? -13.703 1.303 -0.799 1 97.94 85 LEU B O 1
ATOM 1378 N N . GLY B 1 86 ? -12.688 1.875 -2.715 1 96.12 86 GLY B N 1
ATOM 1379 C CA . GLY B 1 86 ? -12.5 3.256 -2.299 1 96.12 86 GLY B CA 1
ATOM 1380 C C . GLY B 1 86 ? -11.398 3.434 -1.276 1 96.12 86 GLY B C 1
ATOM 1381 O O . GLY B 1 86 ? -11.422 4.375 -0.483 1 96.12 86 GLY B O 1
ATOM 1382 N N . VAL B 1 87 ? -10.562 2.535 -1.19 1 95.69 87 VAL B N 1
ATOM 1383 C CA . VAL B 1 87 ? -9.414 2.621 -0.298 1 95.69 87 VAL B CA 1
ATOM 1384 C C . VAL B 1 87 ? -8.172 3.033 -1.09 1 95.69 87 VAL B C 1
ATOM 1386 O O . VAL B 1 87 ? -7.855 2.43 -2.117 1 95.69 87 VAL B O 1
ATOM 1389 N N . LYS B 1 88 ? -7.535 4.074 -0.594 1 94.12 88 LYS B N 1
ATOM 1390 C CA . LYS B 1 88 ? -6.324 4.57 -1.246 1 94.12 88 LYS B CA 1
ATOM 1391 C C . LYS B 1 88 ? -5.07 4.035 -0.558 1 94.12 88 LYS B C 1
ATOM 1393 O O . LYS B 1 88 ? -4.902 4.207 0.65 1 94.12 88 LYS B O 1
ATOM 1398 N N . LEU B 1 89 ? -4.281 3.312 -1.356 1 95.62 89 LEU B N 1
ATOM 1399 C CA . LEU B 1 89 ? -2.979 2.914 -0.839 1 95.62 89 LEU B CA 1
ATOM 1400 C C . LEU B 1 89 ? -1.938 4 -1.088 1 95.62 89 LEU B C 1
ATOM 1402 O O . LEU B 1 89 ? -1.905 4.602 -2.164 1 95.62 89 LEU B O 1
ATOM 1406 N N . CYS B 1 90 ? -1.154 4.238 -0.051 1 94.81 90 CYS B N 1
ATOM 1407 C CA . CYS B 1 90 ? -0.161 5.301 -0.137 1 94.81 90 CYS B CA 1
ATOM 1408 C C . CYS B 1 90 ? 1.209 4.809 0.309 1 94.81 90 CYS B C 1
ATOM 1410 O O . CYS B 1 90 ? 1.312 3.789 0.996 1 94.81 90 CYS B O 1
ATOM 1412 N N . ALA B 1 91 ? 2.174 5.508 -0.15 1 93.5 91 ALA B N 1
ATOM 1413 C CA . ALA B 1 91 ? 3.553 5.25 0.259 1 93.5 91 ALA B CA 1
ATOM 1414 C C . ALA B 1 91 ? 4.219 6.527 0.769 1 93.5 91 ALA B C 1
ATOM 1416 O O . ALA B 1 91 ? 4.164 7.57 0.112 1 93.5 91 ALA B O 1
ATOM 1417 N N . ALA B 1 92 ? 4.727 6.418 1.995 1 87.62 92 ALA B N 1
ATOM 1418 C CA . ALA B 1 92 ? 5.398 7.574 2.574 1 87.62 92 ALA B CA 1
ATOM 1419 C C . ALA B 1 92 ? 6.754 7.184 3.16 1 87.62 92 ALA B C 1
ATOM 1421 O O . ALA B 1 92 ? 6.93 6.062 3.643 1 87.62 92 ALA B O 1
ATOM 1422 N N . VAL B 1 93 ? 7.688 8.109 3.064 1 85.94 93 VAL B N 1
ATOM 1423 C CA . VAL B 1 93 ? 9.031 7.898 3.605 1 85.94 93 VAL B CA 1
ATOM 1424 C C . VAL B 1 93 ? 9.133 8.531 4.992 1 85.94 93 VA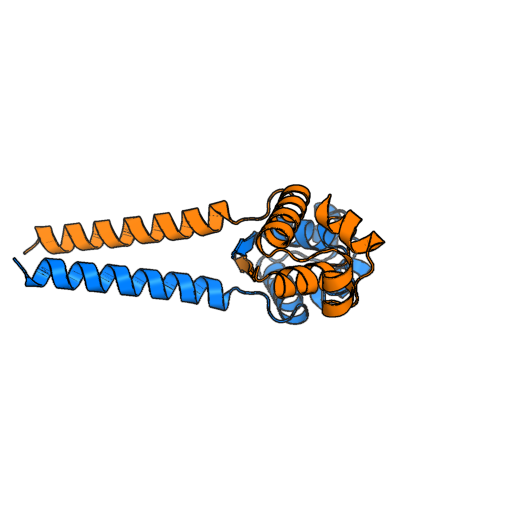L B C 1
ATOM 1426 O O . VAL B 1 93 ? 8.688 9.664 5.195 1 85.94 93 VAL B O 1
#

Sequence (186 aa):
MSELLNDVKKAVILRAQESDLAINEQVITESAQLGLQLNQRRKELDIDLATLELQTGVSASTLKRLFKDPEQVKFGTVLRVAEALGVKLCAAVMSELLNDVKKAVILRAQESDLAINEQVITESAQLGLQLNQRRKELDIDLATLELQTGVSASTLKRLFKDPEQVKFGTVLRVAEALGVKLCAAV

Organism: NCBI:txid82991

Radius of gyration: 19.59 Å; Cα contacts (8 Å, |Δi|>4): 229; chains: 2; bounding box: 46×58×35 Å

Secondary structure (DSSP, 8-state):
-HHHHHHHHHHHHHHHHHHHHHHHHHB---HHHHHHHHHHHHHHTT--HHHHHHHH---HHHHHHHHH-GGGSBHHHHHHHHHHTTPEEEEE-/-HHHHHHHHHHHHHHHHHHHHHHHHHB---HHHHHHHHHHHHHHTT--HHHHHHHH---HHHHHHHHH-GGGSBHHHHHHHHHHTTPEEEEE-

pLDDT: mean 90.72, std 10.95, range [58.38, 98.81]

InterPro domains:
  IPR001387 Cro/C1-type, helix-turn-helix domain [PF01381] (40-89)
  IPR001387 Cro/C1-type, helix-turn-helix domain [PS50943] (38-92)
  IPR001387 Cro/C1-type, helix-turn-helix domain [SM00530] (37-92)
  IPR001387 Cro/C1-type, helix-turn-helix domain [cd00093] (35-89)
  IPR010982 Lambda repressor-like, DNA-binding domain superfamily [G3DSA:1.10.260.40] (23-93)
  IPR010982 Lambda repressor-like, DNA-binding domain superfamily [SSF47413] (29-89)

Nearest PDB structures (foldseek):
  7ab4-assembly1_A  TM=9.746E-01  e=4.769E-07  Escherichia coli O127:H6 str. E2348/69
  8ezt-assembly1_D-2  TM=9.164E-01  e=1.862E-03  Legionella pneumophila
  5k98-assembly1_P  TM=9.004E-01  e=3.061E-03  Escherichia coli MP020980.2
  4z59-assembly1_A  TM=8.927E-01  e=3.258E-03  Escherichia coli K-12
  3dnv-assembly1_B  TM=8.990E-01  e=4.178E-03  Escherichia coli K-12